Protein AF-A0A1M5QQF9-F1 (afdb_monomer_lite)

Secondary structure (DSSP, 8-state):
---------------HHHHHHHHHHHHHHHHHHHHHHHHHHHHHHHHHHHHHHHHHHHHHHHHHHHHHHHHHHHHHHHHHHHHHHHHHHHH------HHHHH---------HHHHHHHHTT-GGGS-HHHHHHHHHHHHHHHHHHHHHHHHHHHHHHS-TT-HHHHHHHHHHHHHHHHHHHHHHHHHHHHHHHHHHHHHT-

Structure (mmCIF, N/CA/C/O backbone):
data_AF-A0A1M5QQF9-F1
#
_entry.id   AF-A0A1M5QQF9-F1
#
loop_
_atom_site.group_PDB
_atom_site.id
_atom_site.type_symbol
_atom_site.label_atom_id
_atom_site.label_alt_id
_atom_site.label_comp_id
_atom_site.label_asym_id
_atom_site.label_entity_id
_atom_site.label_seq_id
_atom_site.pdbx_PDB_ins_code
_atom_site.Cartn_x
_atom_site.Cartn_y
_atom_site.Cartn_z
_atom_site.occupancy
_atom_site.B_iso_or_equiv
_atom_site.auth_seq_id
_atom_site.auth_comp_id
_atom_site.auth_asym_id
_atom_site.auth_atom_id
_atom_site.pdbx_PDB_model_num
ATOM 1 N N . MET A 1 1 ? -51.373 -45.177 75.605 1.00 48.53 1 MET A N 1
ATOM 2 C CA . MET A 1 1 ? -51.686 -44.841 74.200 1.00 48.53 1 MET A CA 1
ATOM 3 C C . MET A 1 1 ? -51.245 -43.410 73.979 1.00 48.53 1 MET A C 1
ATOM 5 O O . MET A 1 1 ? -51.734 -42.524 74.665 1.00 48.53 1 MET A O 1
ATOM 9 N N . SER A 1 2 ? -50.211 -43.245 73.162 1.00 47.44 2 SER A N 1
ATOM 10 C CA . SER A 1 2 ? -49.400 -42.035 73.034 1.00 47.44 2 SER A CA 1
ATOM 11 C C . SER A 1 2 ? -50.098 -40.972 72.187 1.00 47.44 2 SER A C 1
ATOM 13 O O . SER A 1 2 ? -50.549 -41.266 71.085 1.00 47.44 2 SER A O 1
ATOM 15 N N . SER A 1 3 ? -50.174 -39.742 72.692 1.00 49.62 3 SER A N 1
ATOM 16 C CA . SER A 1 3 ? -50.602 -38.572 71.926 1.00 49.62 3 SER A CA 1
ATOM 17 C C . SER A 1 3 ? -49.402 -37.983 71.177 1.00 49.62 3 SER A C 1
ATOM 19 O O . SER A 1 3 ? -48.576 -37.293 71.777 1.00 49.62 3 SER A O 1
ATOM 21 N N . GLU A 1 4 ? -49.289 -38.259 69.877 1.00 52.41 4 GLU A N 1
ATOM 22 C CA . GLU A 1 4 ? -48.387 -37.531 68.981 1.00 52.41 4 GLU A CA 1
ATOM 23 C C . GLU A 1 4 ? -48.912 -36.103 68.793 1.00 52.41 4 GLU A C 1
ATOM 25 O O . GLU A 1 4 ? -49.965 -35.865 68.202 1.00 52.41 4 GLU A O 1
ATOM 30 N N . GLY A 1 5 ? -48.179 -35.139 69.349 1.00 50.91 5 GLY A N 1
ATOM 31 C CA . GLY A 1 5 ? -48.428 -33.720 69.151 1.00 50.91 5 GLY A CA 1
ATOM 32 C C . GLY A 1 5 ? -47.997 -33.295 67.751 1.00 50.91 5 GLY A C 1
ATOM 33 O O . GLY A 1 5 ? -46.809 -33.130 67.485 1.00 50.91 5 GLY A O 1
ATOM 34 N N . ALA A 1 6 ? -48.968 -33.076 66.867 1.00 56.88 6 ALA A N 1
ATOM 35 C CA . ALA A 1 6 ? -48.759 -32.380 65.607 1.00 56.88 6 ALA A CA 1
ATOM 36 C C . ALA A 1 6 ? -48.443 -30.901 65.894 1.00 56.88 6 ALA A C 1
ATOM 38 O O . ALA A 1 6 ? -49.335 -30.088 66.144 1.00 56.88 6 ALA A O 1
ATOM 39 N N . ALA A 1 7 ? -47.157 -30.550 65.888 1.00 55.19 7 ALA A N 1
ATOM 40 C CA . ALA A 1 7 ? -46.717 -29.164 65.940 1.00 55.19 7 ALA A CA 1
ATOM 41 C C . ALA A 1 7 ? -47.108 -28.465 64.629 1.00 55.19 7 ALA A C 1
ATOM 43 O O . ALA A 1 7 ? -46.473 -28.644 63.590 1.00 55.19 7 ALA A O 1
ATOM 44 N N . ALA A 1 8 ? -48.176 -27.670 64.679 1.00 56.81 8 ALA A N 1
ATOM 45 C CA . ALA A 1 8 ? -48.573 -26.787 63.596 1.00 56.81 8 ALA A CA 1
ATOM 46 C C . ALA A 1 8 ? -47.470 -25.739 63.368 1.00 56.81 8 ALA A C 1
ATOM 48 O O . ALA A 1 8 ? -47.293 -24.808 64.156 1.00 56.81 8 ALA A O 1
ATOM 49 N N . VAL A 1 9 ? -46.708 -25.903 62.288 1.00 59.78 9 VAL A N 1
ATOM 50 C CA . VAL A 1 9 ? -45.725 -24.915 61.837 1.00 59.78 9 VAL A CA 1
ATOM 51 C C . VAL A 1 9 ? -46.495 -23.688 61.348 1.00 59.78 9 VAL A C 1
ATOM 53 O O . VAL A 1 9 ? -47.061 -23.682 60.258 1.00 59.78 9 VAL A O 1
ATOM 56 N N . ALA A 1 10 ? -46.560 -22.652 62.184 1.00 56.66 10 ALA A N 1
ATOM 57 C CA . ALA A 1 10 ? -47.204 -21.393 61.834 1.00 56.66 10 ALA A CA 1
ATOM 58 C C . ALA A 1 10 ? -46.517 -20.757 60.605 1.00 56.66 10 ALA A C 1
ATOM 60 O O . ALA A 1 10 ? -45.282 -20.695 60.559 1.00 56.66 10 ALA A O 1
ATOM 61 N N . PRO A 1 11 ? -47.276 -20.245 59.617 1.00 57.50 11 PRO A N 1
ATOM 62 C CA . PRO A 1 11 ? -46.696 -19.601 58.447 1.00 57.50 11 PRO A CA 1
ATOM 63 C C . PRO A 1 11 ? -45.985 -18.316 58.882 1.00 57.50 11 PRO A C 1
ATOM 65 O O . PRO A 1 11 ? -46.617 -17.345 59.309 1.00 57.50 11 PRO A O 1
ATOM 68 N N . ARG A 1 12 ? -44.64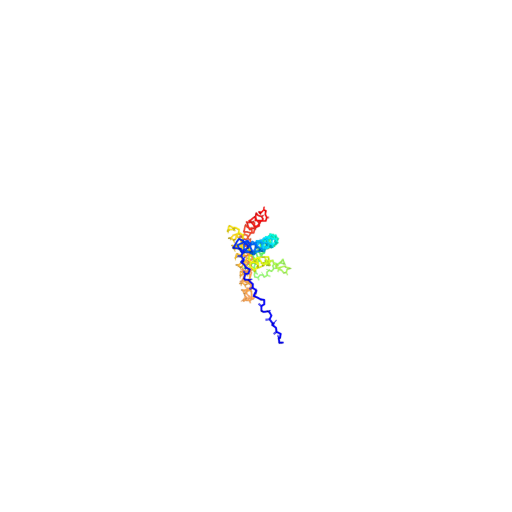8 -18.304 58.791 1.00 62.59 12 ARG A N 1
ATOM 69 C CA . ARG A 1 12 ? -43.846 -17.089 58.983 1.00 62.59 12 ARG A CA 1
ATOM 70 C C . ARG A 1 12 ? -44.312 -16.061 57.957 1.00 62.59 12 ARG A C 1
ATOM 72 O O . ARG A 1 12 ? -44.050 -16.212 56.767 1.00 62.59 12 ARG A O 1
ATOM 79 N N . ARG A 1 13 ? -45.001 -15.015 58.418 1.00 60.00 13 ARG A N 1
ATOM 80 C CA . ARG A 1 13 ? -45.341 -13.847 57.602 1.00 60.00 13 ARG A CA 1
ATOM 81 C C . ARG A 1 13 ? -44.033 -13.182 57.176 1.00 60.00 13 ARG A C 1
ATOM 83 O O . ARG A 1 13 ? -43.434 -12.432 57.940 1.00 60.00 13 ARG A O 1
ATOM 90 N N . LEU A 1 14 ? -43.554 -13.520 55.983 1.00 62.38 14 LEU A N 1
ATOM 91 C CA . LEU A 1 14 ? -42.462 -12.811 55.331 1.00 62.38 14 LEU A CA 1
ATOM 92 C C . LEU A 1 14 ? -42.918 -11.363 55.141 1.00 62.38 14 LEU A C 1
ATOM 94 O O . LEU A 1 14 ? -43.878 -11.095 54.423 1.00 62.38 14 LEU A O 1
ATOM 98 N N . GLY A 1 15 ? -42.276 -10.433 55.848 1.00 79.31 15 GLY A N 1
ATOM 99 C CA . GLY A 1 15 ? -42.561 -9.012 55.691 1.00 79.31 15 GLY A CA 1
ATOM 100 C C . GLY A 1 15 ? -42.243 -8.586 54.261 1.00 79.31 15 GLY A C 1
ATOM 101 O O . GLY A 1 15 ? -41.114 -8.769 53.810 1.00 79.31 15 GLY A O 1
ATOM 102 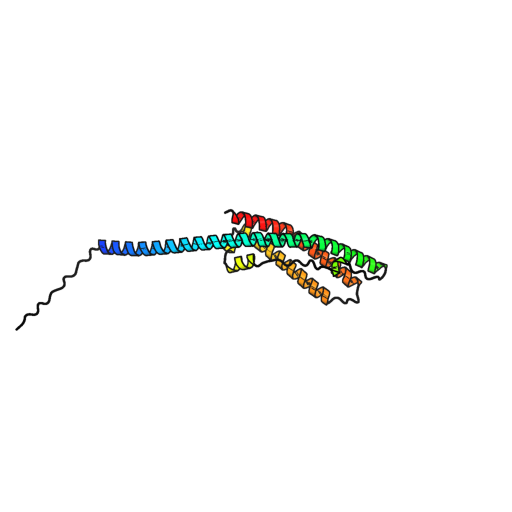N N . LEU A 1 16 ? -43.222 -8.006 53.563 1.00 82.44 16 LEU A N 1
ATOM 103 C CA . LEU A 1 16 ? -43.095 -7.500 52.187 1.00 82.44 16 LEU A CA 1
ATOM 104 C C . LEU A 1 16 ? -41.835 -6.640 51.977 1.00 82.44 16 LEU A C 1
ATOM 106 O O . LEU A 1 16 ? -41.185 -6.750 50.943 1.00 82.44 16 LEU A O 1
ATOM 110 N N . GLY A 1 17 ? -41.441 -5.849 52.982 1.00 87.38 17 GLY A N 1
ATOM 111 C CA . GLY A 1 17 ? -40.226 -5.029 52.929 1.00 87.38 17 GLY A CA 1
ATOM 112 C C . GLY A 1 17 ? -38.925 -5.834 52.822 1.00 87.38 17 GLY A C 1
ATOM 113 O O . GLY A 1 17 ? -38.004 -5.406 52.136 1.00 87.38 17 GLY A O 1
ATOM 114 N N . ARG A 1 18 ? -38.856 -7.024 53.434 1.00 87.69 18 ARG A N 1
ATOM 115 C CA . ARG A 1 18 ? -37.687 -7.908 53.319 1.00 87.69 18 ARG A CA 1
ATOM 116 C C . ARG A 1 18 ? -37.576 -8.488 51.914 1.00 87.69 18 ARG A C 1
ATOM 118 O O . ARG A 1 18 ? -36.503 -8.448 51.336 1.00 87.69 18 ARG A O 1
ATOM 125 N N . VAL A 1 19 ? -38.691 -8.958 51.351 1.00 89.38 19 VAL A N 1
ATOM 126 C CA . VAL A 1 19 ? -38.719 -9.492 49.979 1.00 89.38 19 VAL A CA 1
ATOM 127 C C . VAL A 1 19 ? -38.330 -8.412 48.965 1.00 89.38 19 VAL A C 1
ATOM 129 O O . VAL A 1 19 ? -37.540 -8.678 48.065 1.00 89.38 19 VAL A O 1
ATOM 132 N N . ALA A 1 20 ? -38.825 -7.181 49.136 1.00 90.38 20 ALA A N 1
ATOM 133 C CA . ALA A 1 20 ? -38.455 -6.055 48.280 1.00 90.38 20 ALA A CA 1
ATOM 134 C C . ALA A 1 20 ? -36.956 -5.714 48.371 1.00 90.38 20 ALA A C 1
ATOM 136 O O . ALA A 1 20 ? -36.314 -5.488 47.348 1.00 90.38 20 ALA A O 1
ATOM 137 N N . PHE A 1 21 ? -36.383 -5.716 49.578 1.00 93.81 21 PHE A N 1
ATOM 138 C CA . PHE A 1 21 ? -34.950 -5.496 49.774 1.00 93.81 21 PHE A CA 1
ATOM 139 C C . PHE A 1 21 ? -34.098 -6.619 49.166 1.00 93.81 21 PHE A C 1
ATOM 141 O O . PHE A 1 21 ? -33.130 -6.335 48.463 1.00 93.81 21 PHE A O 1
ATOM 148 N N . ASP A 1 22 ? -34.488 -7.879 49.378 1.00 91.94 22 ASP A N 1
ATOM 149 C CA . ASP A 1 22 ? -33.797 -9.044 48.820 1.00 91.94 22 ASP A CA 1
ATOM 150 C C . ASP A 1 22 ? -33.805 -8.989 47.276 1.00 91.94 22 ASP A C 1
ATOM 152 O O . ASP A 1 22 ? -32.772 -9.202 46.643 1.00 91.94 22 ASP A O 1
ATOM 156 N N . MET A 1 23 ? -34.929 -8.603 46.654 1.00 94.06 23 MET A N 1
ATOM 157 C CA . MET A 1 23 ? -35.005 -8.383 45.200 1.00 94.06 23 MET A CA 1
ATOM 158 C C . MET A 1 23 ? -34.109 -7.233 44.727 1.00 94.06 23 MET A C 1
ATOM 160 O O . MET A 1 23 ? -33.414 -7.381 43.723 1.00 94.06 23 MET A O 1
ATOM 164 N N . LEU A 1 24 ? -34.088 -6.102 45.441 1.00 95.75 24 LEU A N 1
ATOM 165 C CA . LEU A 1 24 ? -33.219 -4.969 45.104 1.00 95.75 24 LEU A CA 1
ATOM 166 C C . LEU A 1 24 ? -31.735 -5.342 45.180 1.00 95.75 24 LEU A C 1
ATOM 168 O O . LEU A 1 24 ? -30.968 -4.940 44.310 1.00 95.75 24 LEU A O 1
ATOM 172 N N . MET A 1 25 ? -31.332 -6.138 46.172 1.00 95.06 25 MET A N 1
ATOM 173 C CA . MET A 1 25 ? -29.957 -6.632 46.301 1.00 95.06 25 MET A CA 1
ATOM 174 C C . MET A 1 25 ? -29.562 -7.560 45.153 1.00 95.06 25 MET A C 1
ATOM 176 O O . MET A 1 25 ? -28.458 -7.442 44.616 1.00 95.06 25 MET A O 1
ATOM 180 N N . VAL A 1 26 ? -30.465 -8.455 44.744 1.00 95.81 26 VAL A N 1
ATOM 181 C CA . VAL A 1 26 ? -30.239 -9.338 43.591 1.00 95.81 26 VAL A CA 1
ATOM 182 C C . VAL A 1 26 ? -30.098 -8.518 42.309 1.00 95.81 26 VAL A C 1
ATOM 184 O O . VAL A 1 26 ? -29.118 -8.689 41.587 1.00 95.81 26 VAL A O 1
ATOM 187 N N . ILE A 1 27 ? -31.014 -7.578 42.054 1.00 96.38 27 ILE A N 1
ATOM 188 C CA . ILE A 1 27 ? -30.948 -6.695 40.879 1.00 96.38 27 ILE A CA 1
ATOM 189 C C . ILE A 1 27 ? -29.661 -5.861 40.906 1.00 96.38 27 ILE A C 1
ATOM 191 O O . ILE A 1 27 ? -28.950 -5.805 39.908 1.00 96.38 27 ILE A O 1
ATOM 195 N N . GLY A 1 28 ? -29.321 -5.263 42.050 1.00 95.94 28 GLY A N 1
ATOM 196 C CA . GLY A 1 28 ? -28.109 -4.461 42.215 1.00 95.94 28 GLY A CA 1
ATOM 197 C C . GLY A 1 28 ? -26.830 -5.255 41.948 1.00 95.94 28 GLY A C 1
ATOM 198 O O . GLY A 1 28 ? -25.929 -4.756 41.281 1.00 95.94 28 GLY A O 1
ATOM 199 N N . SER A 1 29 ? -26.773 -6.508 42.402 1.00 94.88 29 SER A N 1
ATOM 200 C CA . SER A 1 29 ? -25.623 -7.394 42.184 1.00 94.88 29 SER A CA 1
ATOM 201 C C . SER A 1 29 ? -25.467 -7.784 40.711 1.00 94.88 29 SER A C 1
ATOM 203 O O . SER A 1 29 ? -24.353 -7.771 40.192 1.00 94.88 29 SER A O 1
ATOM 205 N N . VAL A 1 30 ? -26.575 -8.074 40.017 1.00 95.25 30 VAL A N 1
ATOM 206 C CA . VAL A 1 30 ? -26.567 -8.361 38.572 1.00 95.25 30 VAL A CA 1
ATOM 207 C C . VAL A 1 30 ? -26.137 -7.130 37.773 1.00 95.25 30 VAL A C 1
ATOM 209 O O . VAL A 1 30 ? -25.277 -7.239 36.905 1.00 95.25 30 VAL A O 1
ATOM 212 N N . LEU A 1 31 ? -26.675 -5.949 38.092 1.00 95.75 31 LEU A N 1
ATOM 213 C CA . LEU A 1 31 ? -26.286 -4.701 37.429 1.00 95.75 31 LEU A CA 1
ATOM 214 C C . LEU A 1 31 ? -24.807 -4.364 37.658 1.00 95.75 31 LEU A C 1
ATOM 216 O O . LEU A 1 31 ? -24.132 -3.932 36.727 1.00 95.75 31 LEU A O 1
ATOM 220 N N . LEU A 1 32 ? -24.293 -4.581 38.872 1.00 95.31 32 LEU A N 1
ATOM 221 C CA . LEU A 1 32 ? -22.885 -4.349 39.190 1.00 95.31 32 LEU A CA 1
ATOM 222 C C . LEU A 1 32 ? -21.961 -5.303 38.421 1.00 95.31 32 LEU A C 1
ATOM 224 O O . LEU A 1 32 ? -20.922 -4.867 37.930 1.00 95.31 32 LEU A O 1
ATOM 228 N N . ALA A 1 33 ? -22.341 -6.578 38.297 1.00 94.69 33 ALA A N 1
ATOM 229 C CA . ALA A 1 33 ? -21.589 -7.555 37.513 1.00 94.69 33 ALA A CA 1
ATOM 230 C C . ALA A 1 33 ? -21.530 -7.158 36.029 1.00 94.69 33 ALA A C 1
ATOM 232 O O . ALA A 1 33 ? -20.441 -7.072 35.471 1.00 94.69 33 ALA A O 1
ATOM 233 N N . LEU A 1 34 ? -22.675 -6.802 35.431 1.00 93.44 34 LEU A N 1
ATOM 234 C CA . LEU A 1 34 ? -22.740 -6.330 34.042 1.00 93.44 34 LEU A CA 1
ATOM 235 C C . LEU A 1 34 ? -21.894 -5.069 33.821 1.00 93.44 34 LEU A C 1
ATOM 237 O O . LEU A 1 34 ? -21.150 -4.984 32.850 1.00 93.44 34 LEU A O 1
ATOM 241 N N . ALA A 1 35 ? -21.949 -4.111 34.750 1.00 93.81 35 ALA A N 1
ATOM 242 C CA . ALA A 1 35 ? -21.148 -2.894 34.663 1.00 93.81 35 ALA A CA 1
ATOM 243 C C . ALA A 1 35 ? -19.635 -3.172 34.738 1.00 93.81 35 ALA A C 1
ATOM 245 O O . ALA A 1 35 ? -18.847 -2.495 34.073 1.00 93.81 35 ALA A O 1
ATOM 246 N N . LEU A 1 36 ? -19.217 -4.152 35.548 1.00 94.94 36 LEU A N 1
ATOM 247 C CA . LEU A 1 36 ? -17.815 -4.555 35.656 1.00 94.94 36 LEU A CA 1
ATOM 248 C C . LEU A 1 36 ? -17.330 -5.257 34.380 1.00 94.94 36 LEU A C 1
ATOM 250 O O . LEU A 1 36 ? -16.226 -4.959 33.914 1.00 94.94 36 LEU A O 1
ATOM 254 N N . ASP A 1 37 ? -18.155 -6.136 33.812 1.00 94.12 37 ASP A N 1
ATOM 255 C CA . ASP A 1 37 ? -17.866 -6.829 32.554 1.00 94.12 37 ASP A CA 1
ATOM 256 C C . ASP A 1 37 ? -17.746 -5.824 31.399 1.00 94.12 37 ASP A C 1
ATOM 258 O O . ASP A 1 37 ? -16.723 -5.798 30.713 1.00 94.12 37 ASP A O 1
ATOM 262 N N . ASP A 1 38 ? -18.698 -4.895 31.268 1.00 93.88 38 ASP A N 1
ATOM 263 C CA . ASP A 1 38 ? -18.651 -3.824 30.266 1.00 93.88 38 ASP A CA 1
ATOM 264 C C . ASP A 1 38 ? -17.407 -2.937 30.420 1.00 93.88 38 ASP A C 1
ATOM 266 O O . ASP A 1 38 ? -16.790 -2.517 29.434 1.00 93.88 38 ASP A O 1
ATOM 270 N N . TRP A 1 39 ? -17.009 -2.624 31.657 1.00 94.94 39 TRP A N 1
ATOM 271 C CA . TRP A 1 39 ? -15.806 -1.834 31.915 1.00 94.94 39 TRP A CA 1
ATOM 272 C C . TRP A 1 39 ? -14.538 -2.560 31.460 1.00 94.94 39 TRP A C 1
ATOM 274 O O . TRP A 1 39 ? -13.681 -1.957 30.800 1.00 94.94 39 TRP A O 1
ATOM 284 N N . ARG A 1 40 ? -14.421 -3.851 31.787 1.00 94.94 40 ARG A N 1
ATOM 285 C CA . ARG A 1 40 ? -13.277 -4.678 31.401 1.00 94.94 40 ARG A CA 1
ATOM 286 C C . ARG A 1 40 ? -13.201 -4.838 29.886 1.00 94.94 40 ARG A C 1
ATOM 288 O O . ARG A 1 40 ? -12.149 -4.569 29.306 1.00 94.94 40 ARG A O 1
ATOM 295 N N . ASP A 1 41 ? -14.318 -5.168 29.252 1.00 94.25 41 ASP A N 1
ATOM 296 C CA . ASP A 1 41 ? -14.436 -5.288 27.802 1.00 94.25 41 ASP A CA 1
ATOM 297 C C . ASP A 1 41 ? -14.013 -4.003 27.094 1.00 94.25 41 ASP A C 1
ATOM 299 O O . ASP A 1 41 ? -13.251 -4.024 26.127 1.00 94.25 41 ASP A O 1
ATOM 303 N N . ASN A 1 42 ? -14.478 -2.853 27.584 1.00 93.38 42 ASN A N 1
ATOM 304 C CA . ASN A 1 42 ? -14.114 -1.561 27.016 1.00 93.38 42 ASN A CA 1
ATOM 305 C C . ASN A 1 42 ? -12.622 -1.260 27.179 1.00 93.38 42 ASN A C 1
ATOM 307 O O . ASN A 1 42 ? -12.010 -0.689 26.275 1.00 93.38 42 ASN A O 1
ATOM 311 N N . ARG A 1 43 ? -12.013 -1.653 28.302 1.00 95.50 43 ARG A N 1
ATOM 312 C CA . ARG A 1 43 ? -10.570 -1.502 28.521 1.00 95.50 43 ARG A CA 1
ATOM 313 C C . ARG A 1 43 ? -9.763 -2.367 27.552 1.00 95.50 43 ARG A C 1
ATOM 315 O O . ARG A 1 43 ? -8.827 -1.860 26.937 1.00 95.50 43 ARG A O 1
ATOM 322 N N . GLU A 1 44 ? -10.131 -3.636 27.396 1.00 95.44 44 GLU A N 1
ATOM 323 C CA . GLU A 1 44 ? -9.465 -4.567 26.476 1.00 95.44 44 GLU A CA 1
ATOM 324 C C . GLU A 1 44 ? -9.615 -4.103 25.017 1.00 95.44 44 GLU A C 1
ATOM 326 O O . GLU A 1 44 ? -8.630 -4.031 24.281 1.00 95.44 44 GLU A O 1
ATOM 331 N N . LYS A 1 45 ? -10.819 -3.663 24.623 1.00 94.56 45 LYS A N 1
ATOM 332 C CA . LYS A 1 45 ? -11.097 -3.100 23.292 1.00 94.56 45 LYS A CA 1
ATOM 333 C C . LYS A 1 45 ? -10.258 -1.855 22.997 1.00 94.56 45 LYS A C 1
ATOM 335 O O . LYS A 1 45 ? -9.735 -1.743 21.891 1.00 94.56 45 LYS A O 1
ATOM 340 N N . ARG A 1 46 ? -10.096 -0.940 23.962 1.00 94.69 46 ARG A N 1
ATOM 341 C CA . ARG A 1 46 ? -9.245 0.257 23.807 1.00 94.69 46 ARG A CA 1
ATOM 342 C C . ARG A 1 46 ? -7.772 -0.105 23.641 1.00 94.69 46 ARG A C 1
ATOM 344 O O . ARG A 1 46 ? -7.128 0.427 22.744 1.00 94.69 46 ARG A O 1
ATOM 351 N N . ALA A 1 47 ? -7.259 -1.022 24.462 1.00 95.88 47 ALA A N 1
ATOM 352 C CA . ALA A 1 47 ? -5.872 -1.472 24.364 1.00 95.88 47 ALA A CA 1
ATOM 353 C C . ALA A 1 47 ? -5.586 -2.137 23.007 1.00 95.88 47 ALA A C 1
ATOM 355 O O . ALA A 1 47 ? -4.579 -1.839 22.367 1.00 95.88 47 ALA A O 1
ATOM 356 N N . LEU A 1 48 ? -6.503 -2.985 22.529 1.00 96.31 48 LEU A N 1
ATOM 357 C CA . LEU A 1 48 ? -6.409 -3.601 21.206 1.00 96.31 48 LEU A CA 1
ATOM 358 C C . LEU A 1 48 ? -6.408 -2.553 20.086 1.00 96.31 48 LEU A C 1
ATOM 360 O O . LEU A 1 48 ? -5.536 -2.596 19.222 1.00 96.31 48 LEU A O 1
ATOM 364 N N . THR A 1 49 ? -7.336 -1.589 20.128 1.00 96.38 49 THR A N 1
ATOM 365 C CA . THR A 1 49 ? -7.388 -0.485 19.158 1.00 96.38 49 THR A CA 1
ATOM 366 C C . THR A 1 49 ? -6.072 0.296 19.131 1.00 96.38 49 THR A C 1
ATOM 368 O O . THR A 1 49 ? -5.531 0.523 18.053 1.00 96.38 49 THR A O 1
ATOM 371 N N . GLN A 1 50 ? -5.518 0.659 20.291 1.00 96.69 50 GLN A N 1
ATOM 372 C CA . GLN A 1 50 ? -4.247 1.388 20.370 1.00 96.69 50 GLN A CA 1
ATOM 373 C C . GLN A 1 50 ? -3.083 0.593 19.767 1.00 96.69 50 GLN A C 1
ATOM 375 O O . GLN A 1 50 ? -2.320 1.131 18.968 1.00 96.69 50 GLN A O 1
ATOM 380 N N . ASN A 1 51 ? -2.973 -0.698 20.090 1.00 97.25 51 ASN A N 1
ATOM 381 C CA . ASN A 1 51 ? -1.919 -1.556 19.546 1.00 97.25 51 ASN A CA 1
ATOM 382 C C . ASN A 1 51 ? -2.013 -1.686 18.020 1.00 97.25 51 ASN A C 1
ATOM 384 O O . ASN A 1 51 ? -0.999 -1.596 17.328 1.00 97.25 51 ASN A O 1
ATOM 388 N N . VAL A 1 52 ? -3.227 -1.859 17.489 1.00 97.38 52 VAL A N 1
ATOM 389 C CA . VAL A 1 52 ? -3.469 -1.939 16.043 1.00 97.38 52 VAL A CA 1
ATOM 390 C C . VAL A 1 52 ? -3.146 -0.615 15.351 1.00 97.38 52 VAL A C 1
ATOM 392 O O . VAL A 1 52 ? -2.505 -0.625 14.304 1.00 97.38 52 VAL A O 1
ATOM 395 N N . LEU A 1 53 ? -3.519 0.525 15.936 1.00 97.25 53 LEU A N 1
ATOM 396 C CA . LEU A 1 53 ? -3.178 1.839 15.386 1.00 97.25 53 LEU A CA 1
ATOM 397 C C . LEU A 1 53 ? -1.660 2.062 15.327 1.00 97.25 53 LEU A C 1
ATOM 399 O O . LEU A 1 53 ? -1.149 2.521 14.309 1.00 97.25 53 LEU A O 1
ATOM 403 N N . ILE A 1 54 ? -0.922 1.685 16.375 1.00 97.69 54 ILE A N 1
ATOM 404 C CA . ILE A 1 54 ? 0.548 1.757 16.382 1.00 97.69 54 ILE A CA 1
ATOM 405 C C . ILE A 1 54 ? 1.138 0.875 15.273 1.00 97.69 54 ILE A C 1
ATOM 407 O O . ILE A 1 54 ? 2.027 1.322 14.543 1.00 97.69 54 ILE A O 1
ATOM 411 N N . ALA A 1 55 ? 0.630 -0.351 15.116 1.00 98.19 55 ALA A N 1
ATOM 412 C CA . ALA A 1 55 ? 1.066 -1.262 14.061 1.00 98.19 55 ALA A CA 1
ATOM 413 C C . ALA A 1 55 ? 0.768 -0.707 12.657 1.00 98.19 55 ALA A C 1
ATOM 415 O O . ALA A 1 55 ? 1.631 -0.773 11.785 1.00 98.19 55 ALA A O 1
ATOM 416 N N . LEU A 1 56 ? -0.402 -0.092 12.450 1.00 98.44 56 LEU A N 1
ATOM 417 C CA . LEU A 1 56 ? -0.760 0.577 11.195 1.00 98.44 56 LEU A CA 1
ATOM 418 C C . LEU A 1 56 ? 0.198 1.728 10.871 1.00 98.44 56 LEU A C 1
ATOM 420 O O . LEU A 1 56 ? 0.665 1.828 9.741 1.00 98.44 56 LEU A O 1
ATOM 424 N N . VAL A 1 57 ? 0.555 2.569 11.850 1.00 98.25 57 VAL A N 1
ATOM 425 C CA . VAL A 1 57 ? 1.546 3.641 11.636 1.00 98.25 57 VAL A CA 1
ATOM 426 C C . VAL A 1 57 ? 2.892 3.066 11.193 1.00 98.25 57 VAL A C 1
ATOM 428 O O . VAL A 1 57 ? 3.523 3.606 10.284 1.00 98.25 57 VAL A O 1
ATOM 431 N N . GLN A 1 58 ? 3.353 1.988 11.830 1.00 98.12 58 GLN A N 1
ATOM 432 C CA . GLN A 1 58 ? 4.617 1.340 11.471 1.00 98.12 58 GLN A CA 1
ATOM 433 C C . GLN A 1 58 ? 4.566 0.732 10.065 1.00 98.12 58 GLN A C 1
ATOM 435 O O . GLN A 1 58 ? 5.496 0.930 9.286 1.00 98.12 58 GLN A O 1
ATOM 440 N N . GLU A 1 59 ? 3.471 0.054 9.725 1.00 98.50 59 GLU A N 1
ATOM 441 C CA . GLU A 1 59 ? 3.239 -0.521 8.400 1.00 98.50 59 GLU A CA 1
ATOM 442 C C . GLU A 1 59 ? 3.229 0.551 7.304 1.00 98.50 59 GLU A C 1
ATOM 444 O O . GLU A 1 59 ? 3.951 0.429 6.315 1.00 98.50 59 GLU A O 1
ATOM 449 N N . ILE A 1 60 ? 2.478 1.639 7.495 1.00 98.62 60 ILE A N 1
ATOM 450 C CA . ILE A 1 60 ? 2.399 2.742 6.529 1.00 98.62 60 ILE A CA 1
ATOM 451 C C . ILE A 1 60 ? 3.776 3.388 6.329 1.00 98.62 60 ILE A C 1
ATOM 453 O O . ILE A 1 60 ? 4.164 3.665 5.195 1.00 98.62 60 ILE A O 1
ATOM 457 N N . LYS A 1 61 ? 4.548 3.584 7.405 1.00 98.19 61 LYS A N 1
ATOM 458 C CA . LYS A 1 61 ? 5.916 4.120 7.315 1.00 98.19 61 LYS A CA 1
ATOM 459 C C . LYS A 1 61 ? 6.853 3.190 6.551 1.00 98.19 61 LYS A C 1
ATOM 461 O O . LYS A 1 61 ? 7.583 3.661 5.686 1.00 98.19 61 LYS A O 1
ATOM 466 N N . ALA A 1 62 ? 6.815 1.889 6.838 1.00 97.94 62 ALA A N 1
ATOM 467 C CA . ALA A 1 62 ? 7.624 0.904 6.122 1.00 97.94 62 ALA A CA 1
ATOM 468 C C . ALA A 1 62 ? 7.280 0.881 4.623 1.00 97.94 62 ALA A C 1
ATOM 470 O O . ALA A 1 62 ? 8.174 0.886 3.778 1.00 97.94 62 ALA A O 1
ATOM 471 N N . ASN A 1 63 ? 5.987 0.942 4.297 1.00 98.19 63 ASN A N 1
ATOM 472 C CA . ASN A 1 63 ? 5.506 1.027 2.921 1.00 98.19 63 ASN A CA 1
ATOM 473 C C . ASN A 1 63 ? 5.964 2.324 2.228 1.00 98.19 63 ASN A C 1
ATOM 475 O O . ASN A 1 63 ? 6.358 2.280 1.066 1.00 98.19 63 ASN A O 1
ATOM 479 N N . ALA A 1 64 ? 5.973 3.462 2.930 1.00 97.94 64 ALA A N 1
ATOM 480 C CA . ALA A 1 64 ? 6.488 4.726 2.400 1.00 97.94 64 ALA A CA 1
ATOM 481 C C . ALA A 1 64 ? 7.985 4.669 2.086 1.00 97.94 64 ALA A C 1
ATOM 483 O O . ALA A 1 64 ? 8.386 5.037 0.987 1.00 97.94 64 ALA A O 1
ATOM 484 N N . THR A 1 65 ? 8.797 4.122 2.992 1.00 96.44 65 THR A N 1
ATOM 485 C CA . THR A 1 65 ? 10.228 3.920 2.730 1.00 96.44 65 THR A CA 1
ATOM 486 C C . THR A 1 65 ? 10.460 3.007 1.524 1.00 96.44 65 THR A C 1
ATOM 488 O O . THR A 1 65 ? 11.298 3.312 0.680 1.00 96.44 65 THR A O 1
ATOM 491 N N . ALA A 1 66 ? 9.683 1.927 1.390 1.00 95.88 66 ALA A N 1
ATOM 492 C CA . ALA A 1 66 ? 9.792 1.029 0.243 1.00 95.88 66 ALA A CA 1
ATOM 493 C C . ALA A 1 66 ? 9.467 1.729 -1.091 1.00 95.88 66 ALA A C 1
ATOM 495 O O . ALA A 1 66 ?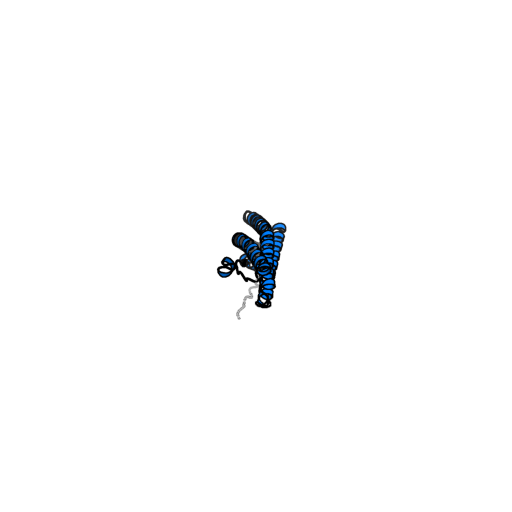 10.117 1.453 -2.099 1.00 95.88 66 ALA A O 1
ATOM 496 N N . ILE A 1 67 ? 8.496 2.649 -1.093 1.00 96.19 67 ILE A N 1
ATOM 497 C CA . ILE A 1 67 ? 8.149 3.461 -2.265 1.00 96.19 67 ILE A CA 1
ATOM 498 C C . ILE A 1 67 ? 9.254 4.449 -2.612 1.00 96.19 67 ILE A C 1
ATOM 500 O O . ILE A 1 67 ? 9.632 4.541 -3.777 1.00 96.19 67 ILE A O 1
ATOM 504 N N . ASP A 1 68 ? 9.800 5.155 -1.624 1.00 94.38 68 ASP A N 1
ATOM 505 C CA . ASP A 1 68 ? 10.856 6.141 -1.860 1.00 94.38 68 ASP A CA 1
ATOM 506 C C . ASP A 1 68 ? 12.108 5.495 -2.476 1.00 94.38 68 ASP A C 1
ATOM 508 O O . ASP A 1 68 ? 12.717 6.048 -3.394 1.00 94.38 68 ASP A O 1
ATOM 512 N N . GLU A 1 69 ? 12.465 4.290 -2.022 1.00 91.81 69 GLU A N 1
ATOM 513 C CA . GLU A 1 69 ? 13.568 3.520 -2.599 1.00 91.81 69 GLU A CA 1
ATOM 514 C C . GLU A 1 69 ? 13.270 2.998 -4.010 1.00 91.81 69 GLU A C 1
ATOM 516 O O . GLU A 1 69 ? 14.171 2.949 -4.854 1.00 91.81 69 GLU A O 1
ATOM 521 N N . ALA A 1 70 ? 12.032 2.568 -4.265 1.00 94.62 70 ALA A N 1
ATOM 522 C CA . ALA A 1 70 ? 11.640 2.024 -5.557 1.00 94.62 70 ALA A CA 1
ATOM 523 C C . ALA A 1 70 ? 11.524 3.109 -6.626 1.00 94.62 70 ALA A C 1
ATOM 525 O O . ALA A 1 70 ? 12.072 2.927 -7.711 1.00 94.62 70 ALA A O 1
ATOM 526 N N . LEU A 1 71 ? 10.925 4.256 -6.302 1.00 95.25 71 LEU A N 1
ATOM 527 C CA . LEU A 1 71 ? 10.630 5.324 -7.256 1.00 95.25 71 LEU A CA 1
ATOM 528 C C . LEU A 1 71 ? 11.878 5.821 -7.982 1.00 95.25 71 LEU A C 1
ATOM 530 O O . LEU A 1 71 ? 11.896 5.905 -9.211 1.00 95.25 71 LEU A O 1
ATOM 534 N N . ALA A 1 72 ? 12.955 6.074 -7.236 1.00 92.88 72 ALA A N 1
ATOM 535 C CA . ALA A 1 72 ? 14.224 6.494 -7.822 1.00 92.88 72 ALA A CA 1
ATOM 536 C C . ALA A 1 72 ? 14.780 5.448 -8.806 1.00 92.88 72 ALA A C 1
ATOM 538 O O . ALA A 1 72 ? 15.336 5.793 -9.851 1.00 92.88 72 ALA A O 1
ATOM 539 N N . TYR A 1 73 ? 14.613 4.163 -8.487 1.00 94.38 73 TYR A N 1
ATOM 540 C CA . TYR A 1 73 ? 15.028 3.076 -9.363 1.00 94.38 73 TYR A CA 1
ATOM 541 C C . TYR A 1 73 ? 14.127 2.959 -10.599 1.00 94.38 73 TYR A C 1
ATOM 543 O O . TYR A 1 73 ? 14.653 2.821 -11.706 1.00 94.38 73 TYR A O 1
ATOM 551 N N . GLN A 1 74 ? 12.799 3.037 -10.443 1.00 95.56 74 GLN A N 1
ATOM 552 C CA . GLN A 1 74 ? 11.876 2.949 -11.577 1.00 95.56 74 GLN A CA 1
ATOM 553 C C . GLN A 1 74 ? 12.115 4.089 -12.571 1.00 95.56 74 GLN A C 1
ATOM 555 O O . GLN A 1 74 ? 12.201 3.838 -13.770 1.00 95.56 74 GLN A O 1
ATOM 560 N N . ASP A 1 75 ? 12.313 5.319 -12.089 1.00 95.38 75 ASP A N 1
ATOM 561 C CA . ASP A 1 75 ? 12.609 6.477 -12.939 1.00 95.38 75 ASP A CA 1
ATOM 562 C C . ASP A 1 75 ? 13.893 6.286 -13.750 1.00 95.38 75 ASP A C 1
ATOM 564 O O . ASP A 1 75 ? 13.914 6.491 -14.970 1.00 95.38 75 ASP A O 1
ATOM 568 N N . ALA A 1 76 ? 14.963 5.836 -13.089 1.00 95.38 76 ALA A N 1
ATOM 569 C CA . ALA A 1 76 ? 16.227 5.557 -13.756 1.00 95.38 76 ALA A CA 1
ATOM 570 C C . ALA A 1 76 ? 16.073 4.461 -14.823 1.00 95.38 76 ALA A C 1
ATOM 572 O O . ALA A 1 76 ? 16.631 4.572 -15.918 1.00 95.38 76 ALA A O 1
ATOM 573 N N . MET A 1 77 ? 15.301 3.409 -14.537 1.00 95.94 77 MET A N 1
ATOM 574 C CA . MET A 1 77 ? 15.090 2.304 -15.473 1.00 95.94 77 MET A CA 1
ATOM 575 C C . MET A 1 77 ? 14.170 2.675 -16.634 1.00 95.94 77 MET A C 1
ATOM 577 O O . MET A 1 77 ? 14.449 2.273 -17.764 1.00 95.94 77 MET A O 1
ATOM 581 N N . ALA A 1 78 ? 13.139 3.489 -16.411 1.00 96.06 78 ALA A N 1
ATOM 582 C CA . ALA A 1 78 ? 12.275 3.987 -17.478 1.00 96.06 78 ALA A CA 1
ATOM 583 C C . ALA A 1 78 ? 13.094 4.719 -18.553 1.00 96.06 78 ALA A C 1
ATOM 585 O O . ALA A 1 78 ? 12.928 4.456 -19.749 1.00 96.06 78 ALA A O 1
ATOM 586 N N . ILE A 1 79 ? 14.028 5.573 -18.115 1.00 97.25 79 ILE A N 1
ATOM 587 C CA . ILE A 1 79 ? 14.967 6.295 -18.981 1.00 97.25 79 ILE A CA 1
ATOM 588 C C . ILE A 1 79 ? 15.941 5.322 -19.654 1.00 97.25 79 ILE A C 1
ATOM 590 O O . ILE A 1 79 ? 16.043 5.320 -20.877 1.00 97.25 79 ILE A O 1
ATOM 594 N N . ALA A 1 80 ? 16.602 4.447 -18.891 1.00 96.69 80 ALA A N 1
ATOM 595 C CA . ALA A 1 80 ? 17.610 3.538 -19.437 1.00 96.69 80 ALA A CA 1
ATOM 596 C C . ALA A 1 80 ? 17.044 2.586 -20.511 1.00 96.69 80 ALA A C 1
ATOM 598 O O . ALA A 1 80 ? 17.680 2.363 -21.544 1.00 96.69 80 ALA A O 1
ATOM 599 N N . PHE A 1 81 ? 15.835 2.050 -20.310 1.00 96.56 81 PHE A N 1
ATOM 600 C CA . PHE A 1 81 ? 15.169 1.211 -21.312 1.00 96.56 81 PHE A CA 1
ATOM 601 C C . PHE A 1 81 ? 14.684 2.011 -22.524 1.00 96.56 81 PHE A C 1
ATOM 603 O O . PHE A 1 81 ? 14.756 1.506 -23.645 1.00 96.56 81 PHE A O 1
ATOM 610 N N . ARG A 1 82 ? 14.250 3.264 -22.337 1.00 96.94 82 ARG A N 1
ATOM 611 C CA . ARG A 1 82 ? 13.911 4.159 -23.453 1.00 96.94 82 ARG A CA 1
ATOM 612 C C . ARG A 1 82 ? 15.133 4.435 -24.325 1.00 96.94 82 ARG A C 1
ATOM 614 O O . ARG A 1 82 ? 15.051 4.310 -25.544 1.00 96.94 82 ARG A O 1
ATOM 621 N N . ASP A 1 83 ? 16.261 4.765 -23.711 1.00 96.94 83 ASP A N 1
ATOM 622 C CA . ASP A 1 83 ? 17.505 5.083 -24.415 1.00 96.94 83 ASP A CA 1
ATOM 623 C C . ASP A 1 83 ? 18.068 3.838 -25.125 1.00 96.94 83 ASP A C 1
ATOM 625 O O . ASP A 1 83 ? 18.525 3.908 -26.270 1.00 96.94 83 ASP A O 1
ATOM 629 N N . SER A 1 84 ? 17.932 2.665 -24.496 1.00 96.38 84 SER A N 1
ATOM 630 C CA . SER A 1 84 ? 18.246 1.372 -25.116 1.00 96.38 84 SER A CA 1
ATOM 631 C C . SER A 1 84 ? 17.352 1.094 -26.328 1.00 96.38 84 SER A C 1
ATOM 633 O O . SER A 1 84 ? 17.850 0.704 -27.381 1.00 96.38 84 SER A O 1
ATOM 635 N N . SER A 1 85 ? 16.043 1.358 -26.226 1.00 96.12 85 SER A N 1
ATOM 636 C CA . SER A 1 85 ? 15.101 1.218 -27.347 1.00 96.12 85 SER A CA 1
ATOM 637 C C . SER A 1 85 ? 15.462 2.144 -28.511 1.00 96.12 85 SER A C 1
ATOM 639 O O . SER A 1 85 ? 15.418 1.723 -29.664 1.00 96.12 85 SER A O 1
ATOM 641 N N . GLN A 1 86 ? 15.838 3.394 -28.228 1.00 95.81 86 GLN A N 1
ATOM 642 C CA . GLN A 1 86 ? 16.268 4.348 -29.255 1.00 95.81 86 GLN A CA 1
ATOM 643 C C . GLN A 1 86 ? 17.581 3.931 -29.920 1.00 95.81 86 GLN A C 1
ATOM 645 O O . GLN A 1 86 ? 17.770 4.167 -31.113 1.00 95.81 86 GLN A O 1
ATOM 650 N N . THR A 1 87 ? 18.493 3.326 -29.160 1.00 96.12 87 THR A N 1
ATOM 651 C CA . THR A 1 87 ? 19.753 2.801 -29.698 1.00 96.12 87 THR A CA 1
ATOM 652 C C . THR A 1 87 ? 19.485 1.607 -30.605 1.00 96.12 87 THR A C 1
ATOM 654 O O . THR A 1 87 ? 19.913 1.626 -31.756 1.00 96.12 87 THR A O 1
ATOM 657 N N . PHE A 1 88 ? 18.670 0.649 -30.152 1.00 95.62 88 PHE A N 1
ATOM 658 C CA . PHE A 1 88 ? 18.258 -0.509 -30.946 1.00 95.62 88 PHE A CA 1
ATOM 659 C C . PHE A 1 88 ? 17.625 -0.100 -32.283 1.00 95.62 88 PHE A C 1
ATOM 661 O O . PHE A 1 88 ? 17.996 -0.627 -33.325 1.00 95.62 88 PHE A O 1
ATOM 668 N N . GLN A 1 89 ? 16.738 0.900 -32.289 1.00 94.19 89 GLN A N 1
ATOM 669 C CA . GLN A 1 89 ? 16.132 1.415 -33.526 1.00 94.19 89 GLN A CA 1
ATOM 670 C C . GLN A 1 89 ? 17.154 2.012 -34.510 1.00 94.19 89 GLN A C 1
ATOM 672 O O . GLN A 1 89 ? 16.933 1.980 -35.718 1.00 94.19 89 GLN A O 1
ATOM 677 N N . LYS A 1 90 ? 18.259 2.580 -34.012 1.00 95.94 90 LYS A N 1
ATOM 678 C CA . LYS A 1 90 ? 19.293 3.219 -34.842 1.00 95.94 90 LYS A CA 1
ATOM 679 C C . LYS A 1 90 ? 20.354 2.239 -35.333 1.00 95.94 90 LYS A C 1
ATOM 681 O O . LYS A 1 90 ? 20.840 2.397 -36.448 1.00 95.94 90 LYS A O 1
ATOM 686 N N . THR A 1 91 ? 20.754 1.285 -34.494 1.00 96.19 91 THR A N 1
ATOM 687 C CA . THR A 1 91 ? 21.938 0.440 -34.729 1.00 96.19 91 THR A CA 1
ATOM 688 C C . THR A 1 91 ? 21.617 -1.048 -34.852 1.00 96.19 91 THR A C 1
ATOM 690 O O . THR A 1 91 ? 22.468 -1.808 -35.304 1.00 96.19 91 THR A O 1
ATOM 693 N N . GLY A 1 92 ? 20.420 -1.482 -34.450 1.00 93.94 92 GLY A N 1
ATOM 694 C CA . GLY A 1 92 ? 20.063 -2.895 -34.291 1.00 93.94 92 GLY A CA 1
ATOM 695 C C . GLY A 1 92 ? 20.704 -3.566 -33.070 1.00 93.94 92 GLY A C 1
ATOM 696 O O . GLY A 1 92 ? 20.507 -4.759 -32.853 1.00 93.94 92 GLY A O 1
ATOM 697 N N . GLU A 1 93 ? 21.475 -2.829 -32.266 1.00 93.81 93 GLU A N 1
ATOM 698 C CA . GLU A 1 93 ? 22.171 -3.371 -31.102 1.00 93.81 93 GLU A CA 1
ATOM 699 C C . GLU A 1 93 ? 21.245 -3.430 -29.884 1.00 93.81 93 GLU A C 1
ATOM 701 O O . GLU A 1 93 ? 20.691 -2.419 -29.445 1.00 93.81 93 GLU A O 1
ATOM 706 N N . PHE A 1 94 ? 21.084 -4.627 -29.317 1.00 92.44 94 PHE A N 1
ATOM 707 C CA . PHE A 1 94 ? 20.300 -4.824 -28.103 1.00 92.44 94 PHE A CA 1
ATOM 708 C C . PHE A 1 94 ? 21.150 -4.539 -26.864 1.00 92.44 94 PHE A C 1
ATOM 710 O O . PHE A 1 94 ? 21.998 -5.343 -26.474 1.00 92.44 94 PHE A O 1
ATOM 717 N N . ILE A 1 95 ? 20.881 -3.408 -26.216 1.00 93.19 95 ILE A N 1
ATOM 718 C CA . ILE A 1 95 ? 21.533 -3.017 -24.966 1.00 93.19 95 ILE A CA 1
ATOM 719 C C . ILE A 1 95 ? 20.550 -3.233 -23.822 1.00 93.19 95 ILE A C 1
ATOM 721 O O . ILE A 1 95 ? 19.463 -2.663 -23.796 1.00 93.19 95 ILE A O 1
ATOM 725 N N . PHE A 1 96 ? 20.933 -4.067 -22.860 1.00 92.62 96 PHE A N 1
ATOM 726 C CA . PHE A 1 96 ? 20.152 -4.271 -21.646 1.00 92.62 96 PHE A CA 1
ATOM 727 C C . PHE A 1 96 ? 20.804 -3.512 -20.484 1.00 92.62 96 PHE A C 1
ATOM 729 O O . PHE A 1 96 ? 21.964 -3.806 -20.187 1.00 92.62 96 PHE A O 1
ATOM 736 N N . PRO A 1 97 ? 20.096 -2.590 -19.803 1.00 93.19 97 PRO A N 1
ATOM 737 C CA . PRO A 1 97 ? 20.661 -1.824 -18.694 1.00 93.19 97 PRO A CA 1
ATOM 738 C C . PRO A 1 97 ? 21.225 -2.718 -17.578 1.00 93.19 97 PRO A C 1
ATOM 740 O O . PRO A 1 97 ? 20.516 -3.564 -17.031 1.00 93.19 97 PRO A O 1
ATOM 743 N N . ASP A 1 98 ? 22.485 -2.513 -17.185 1.00 90.94 98 ASP A N 1
ATOM 744 C CA . ASP A 1 98 ? 23.151 -3.365 -16.184 1.00 90.94 98 ASP A CA 1
ATOM 745 C C . ASP A 1 98 ? 22.449 -3.342 -14.818 1.00 90.94 98 ASP A C 1
ATOM 747 O O . ASP A 1 98 ? 22.298 -4.380 -14.170 1.00 90.94 98 ASP A O 1
ATOM 751 N N . ALA A 1 99 ? 21.936 -2.181 -14.403 1.00 88.75 99 ALA A N 1
ATOM 752 C CA . ALA A 1 99 ? 21.187 -2.032 -13.154 1.00 88.75 99 ALA A CA 1
ATOM 753 C C . ALA A 1 99 ? 19.876 -2.847 -13.132 1.00 88.75 99 ALA A C 1
ATOM 755 O O . ALA A 1 99 ? 19.413 -3.237 -12.057 1.00 88.75 99 ALA A O 1
ATOM 756 N N . ALA A 1 100 ? 19.303 -3.164 -14.299 1.00 88.25 100 ALA A N 1
ATOM 757 C CA . ALA A 1 100 ? 18.135 -4.037 -14.417 1.00 88.25 100 ALA A CA 1
ATOM 758 C C . ALA A 1 100 ? 18.474 -5.524 -14.226 1.00 88.25 100 ALA A C 1
ATOM 760 O O . ALA A 1 100 ? 17.582 -6.322 -13.952 1.00 88.25 100 ALA A O 1
ATOM 761 N N . ARG A 1 101 ? 19.753 -5.917 -14.341 1.00 83.00 101 ARG A N 1
ATOM 762 C CA . ARG A 1 101 ? 20.196 -7.301 -14.087 1.00 83.00 101 ARG A CA 1
ATOM 763 C C . ARG A 1 101 ? 20.392 -7.592 -12.603 1.00 83.00 101 ARG A C 1
ATOM 765 O O . ARG A 1 101 ? 20.297 -8.739 -12.185 1.00 83.00 101 ARG A O 1
ATOM 772 N N . GLN A 1 102 ? 20.709 -6.564 -11.822 1.00 78.00 102 GLN A N 1
ATOM 773 C CA . GLN A 1 102 ? 21.151 -6.716 -10.434 1.00 78.00 102 GLN A CA 1
ATOM 774 C C . GLN A 1 102 ? 20.008 -6.611 -9.421 1.00 78.00 102 GLN A C 1
ATOM 776 O O . GLN A 1 102 ? 20.129 -7.115 -8.306 1.00 78.00 102 GLN A O 1
ATOM 781 N N . ARG A 1 103 ? 18.905 -5.948 -9.783 1.00 79.94 103 ARG A N 1
ATOM 782 C CA . ARG A 1 103 ? 17.804 -5.655 -8.862 1.00 79.94 103 ARG A CA 1
ATOM 783 C C . ARG A 1 103 ? 16.463 -5.679 -9.591 1.00 79.94 103 ARG A C 1
ATOM 785 O O . ARG A 1 103 ? 16.369 -5.303 -10.750 1.00 79.94 103 ARG A O 1
ATOM 792 N N . SER A 1 104 ? 15.416 -6.076 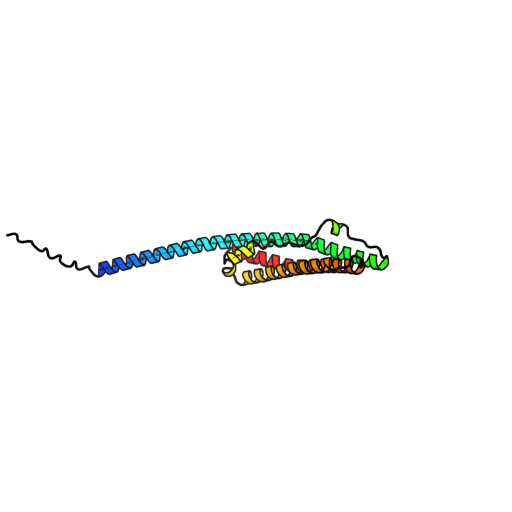-8.873 1.00 75.44 104 SER A N 1
ATOM 793 C CA . SER A 1 104 ? 14.035 -5.701 -9.181 1.00 75.44 104 SER A CA 1
ATOM 794 C C . SER A 1 104 ? 13.549 -4.792 -8.058 1.00 75.44 104 SER A C 1
ATOM 796 O O . SER A 1 104 ? 13.757 -5.115 -6.888 1.00 75.44 104 SER A O 1
ATOM 798 N N . ALA A 1 105 ? 12.948 -3.653 -8.394 1.00 78.00 105 ALA A N 1
ATOM 799 C CA . ALA A 1 105 ? 12.389 -2.722 -7.413 1.00 78.00 105 ALA A CA 1
ATOM 800 C C . ALA A 1 105 ? 10.864 -2.841 -7.299 1.00 78.00 105 ALA A C 1
ATOM 802 O O . ALA A 1 105 ? 10.198 -1.884 -6.933 1.00 78.00 105 ALA A O 1
ATOM 803 N N . ALA A 1 106 ? 10.293 -4.004 -7.629 1.00 87.12 106 ALA A N 1
ATOM 804 C CA . ALA A 1 106 ? 8.878 -4.244 -7.378 1.00 87.12 106 ALA A CA 1
ATOM 805 C C . ALA A 1 106 ? 8.591 -4.107 -5.875 1.00 87.12 106 ALA A C 1
ATOM 807 O O . ALA A 1 106 ? 9.115 -4.883 -5.068 1.00 87.12 106 ALA A O 1
ATOM 808 N N . VAL A 1 107 ? 7.764 -3.129 -5.506 1.00 92.94 107 VAL A N 1
ATOM 809 C CA . VAL A 1 107 ? 7.398 -2.897 -4.108 1.00 92.94 107 VAL A CA 1
ATOM 810 C C . VAL A 1 107 ? 6.450 -3.996 -3.644 1.00 92.94 107 VAL A C 1
ATOM 812 O O . VAL A 1 107 ? 5.489 -4.350 -4.325 1.00 92.94 107 VAL A O 1
ATOM 815 N N . ARG A 1 108 ? 6.726 -4.551 -2.461 1.00 92.62 108 ARG A N 1
ATOM 816 C CA . ARG A 1 108 ? 5.817 -5.459 -1.758 1.00 92.62 108 ARG A CA 1
ATOM 817 C C . ARG A 1 108 ? 5.313 -4.752 -0.513 1.00 92.62 108 ARG A C 1
ATOM 819 O O . ARG A 1 108 ? 6.067 -4.601 0.444 1.00 92.62 108 ARG A O 1
ATOM 826 N N . PHE A 1 109 ? 4.058 -4.323 -0.539 1.00 96.62 109 PHE A N 1
ATOM 827 C CA . PHE A 1 109 ? 3.445 -3.680 0.617 1.00 96.62 109 PHE A CA 1
ATOM 828 C C . PHE A 1 109 ? 3.186 -4.687 1.734 1.00 96.62 109 PHE A C 1
ATOM 830 O O . PHE A 1 109 ? 2.700 -5.794 1.489 1.00 96.62 109 PHE A O 1
ATOM 837 N N . SER A 1 110 ? 3.474 -4.282 2.968 1.00 96.56 110 SER A N 1
ATOM 838 C CA . SER A 1 110 ? 2.914 -4.945 4.141 1.00 96.56 110 SER A CA 1
ATOM 839 C C . SER A 1 110 ? 1.451 -4.542 4.295 1.00 96.56 110 SER A C 1
ATOM 841 O O . SER A 1 110 ? 1.119 -3.363 4.155 1.00 96.56 110 SER A O 1
ATOM 843 N N . ARG A 1 111 ? 0.602 -5.530 4.600 1.00 97.50 111 ARG A N 1
ATOM 844 C CA . ARG A 1 111 ? -0.828 -5.366 4.923 1.00 97.50 111 ARG A CA 1
ATOM 845 C C . ARG A 1 111 ? -1.234 -6.066 6.221 1.00 97.50 111 ARG A C 1
ATOM 847 O O . ARG A 1 111 ? -2.406 -6.087 6.578 1.00 97.50 111 ARG A O 1
ATOM 854 N N . ALA A 1 112 ? -0.277 -6.660 6.932 1.00 97.88 112 ALA A N 1
ATOM 855 C CA . ALA A 1 112 ? -0.548 -7.473 8.110 1.00 97.88 112 ALA A CA 1
ATOM 856 C C . ALA A 1 112 ? -1.249 -6.676 9.223 1.00 97.88 112 ALA A C 1
ATOM 858 O O . ALA A 1 112 ? -2.124 -7.214 9.904 1.00 97.88 112 ALA A O 1
ATOM 859 N N . ALA A 1 113 ? -0.891 -5.402 9.411 1.00 97.94 113 ALA A N 1
ATOM 860 C CA . ALA A 1 113 ? -1.535 -4.554 10.408 1.00 97.94 113 ALA A CA 1
ATOM 861 C C . ALA A 1 113 ? -2.977 -4.213 10.008 1.00 97.94 113 ALA A C 1
ATOM 863 O O . ALA A 1 113 ? -3.876 -4.279 10.849 1.00 97.94 113 ALA A O 1
ATOM 864 N N . TYR A 1 114 ? -3.212 -3.903 8.732 1.00 98.25 114 TYR A N 1
ATOM 865 C CA . TYR A 1 114 ? -4.551 -3.642 8.203 1.00 98.25 114 TYR A CA 1
ATOM 866 C C . TYR A 1 114 ? -5.465 -4.865 8.245 1.00 98.25 114 TYR A C 1
ATOM 868 O O . TYR A 1 114 ? -6.582 -4.778 8.756 1.00 98.25 114 TYR A O 1
ATOM 876 N N . ASP A 1 115 ? -4.972 -6.023 7.813 1.00 97.94 115 ASP A N 1
ATOM 877 C CA . ASP A 1 115 ? -5.724 -7.277 7.856 1.00 97.94 115 ASP A CA 1
ATOM 878 C C . ASP A 1 115 ? -6.071 -7.651 9.304 1.00 97.94 115 ASP A C 1
ATOM 880 O O . ASP A 1 115 ? -7.204 -8.027 9.615 1.00 97.94 115 ASP A O 1
ATOM 884 N N . SER A 1 116 ? -5.121 -7.462 10.228 1.00 97.44 116 SER A N 1
ATOM 885 C CA . SER A 1 116 ? -5.362 -7.628 11.663 1.00 97.44 116 SER A CA 1
ATOM 886 C C . SER A 1 116 ? -6.435 -6.661 12.175 1.00 97.44 116 SER A C 1
ATOM 888 O O . SER A 1 116 ? -7.330 -7.074 12.916 1.00 97.44 116 SER A O 1
ATOM 890 N N . ALA A 1 117 ? -6.417 -5.393 11.750 1.00 97.56 117 ALA A N 1
ATOM 891 C CA . ALA A 1 117 ? -7.427 -4.396 12.113 1.00 97.56 117 ALA A CA 1
ATOM 892 C C . ALA A 1 117 ? -8.836 -4.772 11.629 1.00 97.56 117 ALA A C 1
ATOM 894 O O . ALA A 1 117 ? -9.819 -4.548 12.346 1.00 97.56 117 ALA A O 1
ATOM 895 N N . LEU A 1 118 ? -8.932 -5.353 10.430 1.00 97.00 118 LEU A N 1
ATOM 896 C CA . LEU A 1 118 ? -10.180 -5.832 9.843 1.00 97.00 118 LEU A CA 1
ATOM 897 C C . LEU A 1 118 ? -10.734 -7.028 10.629 1.00 97.00 118 LEU A C 1
ATOM 899 O O . LEU A 1 118 ? -11.882 -7.002 11.076 1.00 97.00 118 LEU A O 1
ATOM 903 N N . VAL A 1 119 ? -9.904 -8.050 10.862 1.00 97.56 119 VAL A N 1
ATOM 904 C CA . VAL A 1 119 ? -10.297 -9.268 11.594 1.00 97.56 119 VAL A CA 1
ATOM 905 C C . VAL A 1 119 ? -10.680 -8.949 13.041 1.00 97.56 119 VAL A C 1
ATOM 907 O O . VAL A 1 119 ? -11.677 -9.459 13.548 1.00 97.56 119 VAL A O 1
ATOM 910 N N . SER A 1 120 ? -9.930 -8.064 13.700 1.00 95.94 120 SER A N 1
ATOM 911 C CA . SER A 1 120 ? -10.169 -7.659 15.092 1.00 95.94 120 SER A CA 1
ATOM 912 C C . SER A 1 120 ? -11.291 -6.630 15.277 1.00 95.94 120 SER A C 1
ATOM 914 O O . SER A 1 120 ? -11.562 -6.223 16.410 1.00 95.94 120 SER A O 1
ATOM 916 N N . GLN A 1 121 ? -11.962 -6.213 14.194 1.00 96.12 121 GLN A N 1
ATOM 917 C CA . GLN A 1 121 ? -13.045 -5.221 14.220 1.00 96.12 121 GLN A CA 1
ATOM 918 C C . GLN A 1 121 ? -12.616 -3.890 14.865 1.00 96.12 121 GLN A C 1
ATOM 920 O O . GLN A 1 121 ? -13.388 -3.237 15.575 1.00 96.12 121 GLN A O 1
ATOM 925 N N . VAL A 1 122 ? -11.368 -3.477 14.625 1.00 96.75 122 VAL A N 1
ATOM 926 C CA . VAL A 1 122 ? -10.850 -2.175 15.067 1.00 96.75 122 VAL A CA 1
ATOM 927 C C . VAL A 1 122 ? -11.262 -1.066 14.102 1.00 96.75 122 VAL A C 1
ATOM 929 O O . VAL A 1 122 ? -11.603 0.023 14.559 1.00 96.75 122 VAL A O 1
ATOM 932 N N . LEU A 1 123 ? -11.308 -1.340 12.792 1.00 96.62 123 LEU A N 1
ATOM 933 C CA . LEU A 1 123 ? -11.636 -0.338 11.765 1.00 96.62 123 LEU A CA 1
ATOM 934 C C . LEU A 1 123 ? -12.967 0.407 12.006 1.00 96.62 123 LEU A C 1
ATOM 936 O O . LEU A 1 123 ? -12.965 1.634 11.902 1.00 96.62 123 LEU A O 1
ATOM 940 N N . PRO A 1 124 ? -14.077 -0.250 12.407 1.00 96.25 124 PRO A N 1
ATOM 941 C CA . PRO A 1 124 ? -15.340 0.445 12.679 1.00 96.25 124 PRO A CA 1
ATOM 942 C C . PRO A 1 124 ? -15.296 1.418 13.868 1.00 96.25 124 PRO A C 1
ATOM 944 O O . PRO A 1 124 ? -16.242 2.174 14.072 1.00 96.25 124 PRO A O 1
ATOM 947 N N . ARG A 1 125 ? -14.236 1.377 14.686 1.00 95.12 125 ARG A N 1
ATOM 948 C CA . ARG A 1 125 ? -14.049 2.260 15.849 1.00 95.12 125 ARG A CA 1
ATOM 949 C C . ARG A 1 125 ? -13.233 3.509 15.522 1.00 95.12 125 ARG A C 1
ATOM 951 O O . ARG A 1 125 ? -13.092 4.369 16.387 1.00 95.12 125 ARG A O 1
ATOM 958 N N . LEU A 1 126 ? -12.667 3.586 14.319 1.00 96.75 126 LEU A N 1
ATOM 959 C CA . LEU A 1 126 ? -11.913 4.746 13.855 1.00 96.75 126 LEU A CA 1
ATOM 960 C C . LEU A 1 126 ? -12.867 5.844 13.392 1.00 96.75 126 LEU A C 1
ATOM 962 O O . LEU A 1 126 ? -14.027 5.580 13.065 1.00 96.75 126 LEU A O 1
ATOM 966 N N . GLN A 1 127 ? -12.389 7.086 13.323 1.00 97.06 127 GLN A N 1
ATOM 967 C CA . GLN A 1 127 ? -13.200 8.136 12.725 1.00 97.06 127 GLN A CA 1
ATOM 968 C C . GLN A 1 127 ? -13.363 7.895 11.227 1.00 97.06 127 GLN A C 1
ATOM 970 O O . GLN A 1 127 ? -12.452 7.427 10.541 1.00 97.06 127 GLN A O 1
ATOM 975 N N . VAL A 1 128 ? -14.531 8.278 10.710 1.00 97.50 128 VAL A N 1
ATOM 976 C CA . VAL A 1 128 ? -14.886 8.120 9.293 1.00 97.50 128 VAL A CA 1
ATOM 977 C C . VAL A 1 128 ? -13.811 8.680 8.348 1.00 97.50 128 VAL A C 1
ATOM 979 O O . VAL A 1 128 ? -13.449 7.965 7.416 1.00 97.50 128 VAL A O 1
ATOM 982 N N . PRO A 1 129 ? -13.224 9.879 8.567 1.00 98.00 129 PRO A N 1
ATOM 983 C CA . PRO A 1 129 ? -12.158 10.377 7.694 1.00 98.00 129 PRO A CA 1
ATOM 984 C C . PRO A 1 129 ? -10.918 9.470 7.666 1.00 98.00 129 PRO A C 1
ATOM 986 O O . PRO A 1 129 ? -10.357 9.227 6.596 1.00 98.00 129 PRO A O 1
ATOM 989 N N . THR A 1 130 ? -10.515 8.924 8.818 1.00 98.06 130 THR A N 1
ATOM 990 C CA . THR A 1 130 ? -9.386 7.988 8.924 1.00 98.06 130 THR A CA 1
ATOM 991 C C . THR A 1 130 ? -9.686 6.696 8.172 1.00 98.06 130 THR A C 1
ATOM 993 O O . THR A 1 130 ? -8.855 6.225 7.398 1.00 98.06 130 THR A O 1
ATOM 996 N N . LEU A 1 131 ? -10.896 6.156 8.344 1.00 97.94 131 LEU A N 1
ATOM 997 C CA . LEU A 1 131 ? -11.339 4.947 7.655 1.00 97.94 131 LEU A CA 1
ATOM 998 C C . LEU A 1 131 ? -11.334 5.120 6.129 1.00 97.94 131 LEU A C 1
ATOM 1000 O O . LEU A 1 131 ? -10.815 4.257 5.425 1.00 97.94 131 LEU A O 1
ATOM 1004 N N . LEU A 1 132 ? -11.860 6.239 5.621 1.00 98.00 132 LEU A N 1
ATOM 1005 C CA . LEU A 1 132 ? -11.865 6.544 4.185 1.00 98.00 132 LEU A CA 1
ATOM 1006 C C . LEU A 1 132 ? -10.446 6.688 3.627 1.00 98.00 132 LEU A C 1
ATOM 1008 O O . LEU A 1 132 ? -10.157 6.180 2.546 1.00 98.00 132 LEU A O 1
ATOM 1012 N N . THR A 1 133 ? -9.557 7.339 4.380 1.00 98.19 133 THR A N 1
ATOM 1013 C CA . THR A 1 133 ? -8.153 7.519 3.985 1.00 98.19 133 THR A CA 1
ATOM 1014 C C . THR A 1 133 ? -7.424 6.178 3.907 1.00 98.19 133 THR A C 1
ATOM 1016 O O . THR A 1 133 ? -6.702 5.925 2.945 1.00 98.19 133 THR A O 1
ATOM 1019 N N . LEU A 1 134 ? -7.641 5.298 4.891 1.00 98.31 134 LEU A N 1
ATOM 1020 C CA . LEU A 1 134 ? -7.076 3.950 4.886 1.00 98.31 134 LEU A CA 1
ATOM 1021 C C . LEU A 1 134 ? -7.634 3.113 3.736 1.00 98.31 134 LEU A C 1
ATOM 1023 O O . LEU A 1 134 ? -6.847 2.511 3.017 1.00 98.31 134 LEU A O 1
ATOM 1027 N N . SER A 1 135 ? -8.955 3.104 3.528 1.00 98.00 135 SER A N 1
ATOM 1028 C CA . SER A 1 135 ? -9.569 2.363 2.416 1.00 98.00 135 SER A CA 1
ATOM 1029 C C . SER A 1 135 ? -8.943 2.766 1.085 1.00 98.00 135 SER A C 1
ATOM 1031 O O . SER A 1 135 ? -8.394 1.916 0.397 1.00 98.00 135 SER A O 1
ATOM 1033 N N . ALA A 1 136 ? -8.910 4.069 0.786 1.00 98.31 136 ALA A N 1
ATOM 1034 C CA . ALA A 1 136 ? -8.337 4.567 -0.459 1.00 98.31 136 ALA A CA 1
ATOM 1035 C C . ALA A 1 136 ? -6.860 4.170 -0.625 1.00 98.31 136 ALA A C 1
ATOM 1037 O O . ALA A 1 136 ? -6.451 3.778 -1.714 1.00 98.31 136 ALA A O 1
ATOM 1038 N N . LEU A 1 137 ? -6.056 4.252 0.444 1.00 98.50 137 LEU A N 1
ATOM 1039 C CA . LEU A 1 137 ? -4.653 3.834 0.402 1.00 98.50 137 LEU A CA 1
ATOM 1040 C C . LEU A 1 137 ? -4.510 2.351 0.043 1.00 98.50 137 LEU A C 1
ATOM 1042 O O . LEU A 1 137 ? -3.731 2.020 -0.849 1.00 98.50 137 LEU A O 1
ATOM 1046 N N . TYR A 1 138 ? -5.210 1.464 0.749 1.00 98.31 138 TYR A N 1
ATOM 1047 C CA . TYR A 1 138 ? -5.065 0.026 0.523 1.00 98.31 138 TYR A CA 1
ATOM 1048 C C . TYR A 1 138 ? -5.678 -0.416 -0.813 1.00 98.31 138 TYR A C 1
ATOM 1050 O O . TYR A 1 138 ? -5.133 -1.325 -1.435 1.00 98.31 138 TYR A O 1
ATOM 1058 N N . ASP A 1 139 ? -6.714 0.271 -1.301 1.00 98.12 139 ASP A N 1
ATOM 1059 C CA . ASP A 1 139 ? -7.265 0.059 -2.643 1.00 98.12 139 ASP A CA 1
ATOM 1060 C C . ASP A 1 139 ? -6.236 0.422 -3.738 1.00 98.12 139 ASP A C 1
ATOM 1062 O O . ASP A 1 139 ? -6.031 -0.346 -4.679 1.00 98.12 139 ASP A O 1
ATOM 1066 N N . GLU A 1 140 ? -5.515 1.546 -3.608 1.00 98.25 140 GLU A N 1
ATOM 1067 C CA . GLU A 1 140 ? -4.452 1.915 -4.566 1.00 98.25 140 GLU A CA 1
ATOM 1068 C C . GLU A 1 140 ? -3.242 0.964 -4.471 1.00 98.25 140 GLU A C 1
ATOM 1070 O O . GLU A 1 140 ? -2.612 0.648 -5.482 1.00 98.25 140 GLU A O 1
ATOM 1075 N N . GLN A 1 141 ? -2.917 0.454 -3.276 1.00 98.19 141 GLN A N 1
ATOM 1076 C CA . GLN A 1 141 ? -1.885 -0.581 -3.124 1.00 98.19 141 GLN A CA 1
ATOM 1077 C C . GLN A 1 141 ? -2.268 -1.887 -3.832 1.00 98.19 141 GLN A C 1
ATOM 1079 O O . GLN A 1 141 ? -1.403 -2.537 -4.427 1.00 98.19 141 GLN A O 1
ATOM 1084 N N . ASP A 1 142 ? -3.549 -2.258 -3.800 1.00 97.75 142 ASP A N 1
ATOM 1085 C CA . ASP A 1 142 ? -4.070 -3.404 -4.545 1.00 97.75 142 ASP A CA 1
ATOM 1086 C C . ASP A 1 142 ? -4.000 -3.175 -6.056 1.00 97.75 142 ASP A C 1
ATOM 1088 O O . ASP A 1 142 ? -3.487 -4.035 -6.780 1.00 97.75 142 ASP A O 1
ATOM 1092 N N . ALA A 1 143 ? -4.385 -1.986 -6.528 1.00 97.50 143 ALA A N 1
ATOM 1093 C CA . ALA A 1 143 ? -4.241 -1.610 -7.933 1.00 97.50 143 ALA A CA 1
ATOM 1094 C C . ALA A 1 143 ? -2.773 -1.669 -8.405 1.00 97.50 143 ALA A C 1
ATOM 1096 O O . ALA A 1 143 ? -2.485 -2.161 -9.499 1.00 97.50 143 ALA A O 1
ATOM 1097 N N . TYR A 1 144 ? -1.820 -1.240 -7.571 1.00 97.38 144 TYR A N 1
ATOM 1098 C CA . TYR A 1 144 ? -0.388 -1.376 -7.858 1.00 97.38 144 TYR A CA 1
ATOM 1099 C C . TYR A 1 144 ? 0.054 -2.847 -7.941 1.00 97.38 144 TYR A C 1
ATOM 1101 O O . TYR A 1 144 ? 0.814 -3.229 -8.837 1.00 97.38 144 TYR A O 1
ATOM 1109 N N . ALA A 1 145 ? -0.425 -3.705 -7.036 1.00 96.62 145 ALA A N 1
ATOM 1110 C CA . ALA A 1 145 ? -0.119 -5.134 -7.080 1.00 96.62 145 ALA A CA 1
ATOM 1111 C C . ALA A 1 145 ? -0.670 -5.801 -8.355 1.00 96.62 145 ALA A C 1
ATOM 1113 O O . ALA A 1 145 ? 0.004 -6.647 -8.952 1.00 96.62 145 ALA A O 1
ATOM 1114 N N . ASP A 1 146 ? -1.856 -5.397 -8.811 1.00 97.00 146 ASP A N 1
ATOM 1115 C CA . ASP A 1 146 ? -2.442 -5.853 -10.075 1.00 97.00 146 ASP A CA 1
ATOM 1116 C C . ASP A 1 146 ? -1.667 -5.360 -11.300 1.00 97.00 146 ASP A C 1
ATOM 1118 O O . ASP A 1 146 ? -1.445 -6.129 -12.246 1.00 97.00 146 ASP A O 1
ATOM 1122 N N . LEU A 1 147 ? -1.166 -4.124 -11.265 1.00 95.75 147 LEU A N 1
ATOM 1123 C CA . LEU A 1 147 ? -0.274 -3.590 -12.293 1.00 95.75 147 LEU A CA 1
ATOM 1124 C C . LEU A 1 147 ? 0.991 -4.453 -12.426 1.00 95.75 147 LEU A C 1
ATOM 1126 O O . LEU A 1 147 ? 1.355 -4.870 -13.530 1.00 95.75 147 LEU A O 1
ATOM 1130 N N . LEU A 1 148 ? 1.622 -4.813 -11.302 1.00 95.19 148 LEU A N 1
ATOM 1131 C CA . LEU A 1 148 ? 2.784 -5.708 -11.291 1.00 95.19 148 LEU A CA 1
ATOM 1132 C C . LEU A 1 148 ? 2.472 -7.087 -11.893 1.00 95.19 148 LEU A C 1
ATOM 1134 O O . LEU A 1 148 ? 3.269 -7.608 -12.680 1.00 95.19 148 LEU A O 1
ATOM 1138 N N . ARG A 1 149 ? 1.321 -7.683 -11.554 1.00 95.19 149 ARG A N 1
ATOM 1139 C CA . ARG A 1 149 ? 0.883 -8.982 -12.108 1.00 95.19 149 ARG A CA 1
ATOM 1140 C C . ARG A 1 149 ? 0.651 -8.908 -13.617 1.00 95.19 149 ARG A C 1
ATOM 1142 O O . ARG A 1 149 ? 1.058 -9.813 -14.352 1.00 95.19 149 ARG A O 1
ATOM 1149 N N . THR A 1 150 ? 0.043 -7.819 -14.080 1.00 94.94 150 THR A N 1
ATOM 1150 C CA . THR A 1 150 ? -0.214 -7.565 -15.502 1.00 94.94 150 THR A CA 1
ATOM 1151 C C . THR A 1 150 ? 1.098 -7.500 -16.281 1.00 94.94 150 THR A C 1
ATOM 1153 O O . THR A 1 150 ? 1.269 -8.211 -17.273 1.00 94.94 150 THR A O 1
ATOM 1156 N N . TYR A 1 151 ? 2.079 -6.746 -15.781 1.00 92.94 151 TYR A N 1
ATOM 1157 C CA . TYR A 1 151 ? 3.391 -6.648 -16.418 1.00 92.94 151 TYR A CA 1
ATOM 1158 C C . TYR A 1 151 ? 4.209 -7.934 -16.368 1.00 92.94 151 TYR A C 1
ATOM 1160 O O . TYR A 1 151 ? 4.906 -8.250 -17.337 1.00 92.94 151 TYR A O 1
ATOM 1168 N N . ALA A 1 152 ? 4.124 -8.700 -15.279 1.00 91.06 152 ALA A N 1
ATOM 1169 C CA . ALA A 1 152 ? 4.748 -10.017 -15.212 1.00 91.06 152 ALA A CA 1
ATOM 1170 C C . ALA A 1 152 ? 4.199 -10.936 -16.317 1.00 91.06 152 ALA A C 1
ATOM 1172 O O . ALA A 1 152 ? 4.971 -11.566 -17.040 1.00 91.06 152 ALA A O 1
ATOM 1173 N N . THR A 1 153 ? 2.878 -10.932 -16.512 1.00 93.75 153 THR A N 1
ATOM 1174 C CA . THR A 1 153 ? 2.211 -11.710 -17.566 1.00 93.75 153 THR A CA 1
ATOM 1175 C C . THR A 1 153 ? 2.621 -11.240 -18.963 1.00 93.75 153 THR A C 1
ATOM 1177 O O . THR A 1 153 ? 3.015 -12.058 -19.793 1.00 93.75 153 THR A O 1
ATOM 1180 N N . ALA A 1 154 ? 2.609 -9.927 -19.213 1.00 90.94 154 ALA A N 1
ATOM 1181 C CA . ALA A 1 154 ? 3.017 -9.353 -20.496 1.00 90.94 154 ALA A CA 1
ATOM 1182 C C . ALA A 1 154 ? 4.484 -9.665 -20.835 1.00 90.94 154 ALA A C 1
ATOM 1184 O O . ALA A 1 154 ? 4.808 -9.975 -21.981 1.00 90.94 154 ALA A O 1
ATOM 1185 N N . THR A 1 155 ? 5.369 -9.642 -19.834 1.00 88.25 155 THR A N 1
ATOM 1186 C CA . THR A 1 155 ? 6.790 -9.974 -20.014 1.00 88.25 155 THR A CA 1
ATOM 1187 C C . THR A 1 155 ? 6.970 -11.435 -20.428 1.00 88.25 155 THR A C 1
ATOM 1189 O O . THR A 1 155 ? 7.744 -11.707 -21.339 1.00 88.25 155 THR A O 1
ATOM 1192 N N . ILE A 1 156 ? 6.233 -12.371 -19.816 1.00 89.62 156 ILE A N 1
ATOM 1193 C CA . ILE A 1 156 ? 6.286 -13.804 -20.165 1.00 89.62 156 ILE A CA 1
ATOM 1194 C C . ILE A 1 156 ? 5.783 -14.057 -21.594 1.00 89.62 156 ILE A C 1
ATOM 1196 O O . ILE A 1 156 ? 6.291 -14.938 -22.280 1.00 89.62 156 ILE A O 1
ATOM 1200 N N . GLN A 1 157 ? 4.791 -13.289 -22.047 1.00 88.88 157 GLN A N 1
ATOM 1201 C CA . GLN A 1 157 ? 4.202 -13.422 -23.383 1.00 88.88 157 GLN A CA 1
ATOM 1202 C C . GLN A 1 157 ? 4.995 -12.709 -24.488 1.00 88.88 157 GLN A C 1
ATOM 1204 O O . GLN A 1 157 ? 4.656 -12.842 -25.664 1.00 88.88 157 GLN A O 1
ATOM 1209 N N . THR A 1 158 ? 6.009 -11.917 -24.136 1.00 89.06 158 THR A N 1
ATOM 1210 C CA . THR A 1 158 ? 6.785 -11.161 -25.120 1.00 89.06 158 THR A CA 1
ATOM 1211 C C . THR A 1 158 ? 7.816 -12.067 -25.777 1.00 89.06 158 THR A C 1
ATOM 1213 O O . THR A 1 158 ? 8.623 -12.696 -25.097 1.00 89.06 158 THR A O 1
ATOM 1216 N N . ASP A 1 159 ? 7.805 -12.113 -27.110 1.00 84.38 159 ASP A N 1
ATOM 1217 C CA . ASP A 1 159 ? 8.851 -12.786 -27.872 1.00 84.38 159 ASP A CA 1
ATOM 1218 C C . ASP A 1 159 ? 10.162 -12.004 -27.733 1.00 84.38 159 ASP A C 1
ATOM 1220 O O . ASP A 1 159 ? 10.264 -10.857 -28.168 1.00 84.38 159 ASP A O 1
ATOM 1224 N N . PHE A 1 160 ? 11.171 -12.625 -27.126 1.00 79.12 160 PHE A N 1
ATOM 1225 C CA . PHE A 1 160 ? 12.494 -12.025 -26.957 1.00 79.12 160 PHE A CA 1
ATOM 1226 C C . PHE A 1 160 ? 13.223 -11.796 -28.287 1.00 79.12 160 PHE A C 1
ATOM 1228 O O . PHE A 1 160 ? 14.178 -11.023 -28.322 1.00 79.12 160 PHE A O 1
ATOM 1235 N N . ASN A 1 161 ? 12.768 -12.424 -29.376 1.00 82.62 161 ASN A N 1
ATOM 1236 C CA . ASN A 1 161 ? 13.284 -12.155 -30.716 1.00 82.62 161 ASN A CA 1
ATOM 1237 C C . ASN A 1 161 ? 12.830 -10.782 -31.251 1.00 82.62 161 ASN A C 1
ATOM 1239 O O . ASN A 1 161 ? 13.453 -10.251 -32.168 1.00 82.62 161 ASN A O 1
ATOM 1243 N N . ASP A 1 162 ? 11.794 -10.176 -30.657 1.00 90.00 162 ASP A N 1
ATOM 1244 C CA . ASP A 1 162 ? 11.351 -8.806 -30.930 1.00 90.00 162 ASP A CA 1
ATOM 1245 C C . ASP A 1 162 ? 11.915 -7.841 -29.869 1.00 90.00 162 ASP A C 1
ATOM 1247 O O . ASP A 1 162 ? 11.232 -7.374 -28.948 1.00 90.00 162 ASP A O 1
ATOM 1251 N N . GLY A 1 163 ? 13.219 -7.571 -29.985 1.00 89.50 163 GLY A N 1
ATOM 1252 C CA . GLY A 1 163 ? 13.968 -6.746 -29.034 1.00 89.50 163 GLY A CA 1
ATOM 1253 C C . GLY A 1 163 ? 13.413 -5.326 -28.879 1.00 89.50 163 GLY A C 1
ATOM 1254 O O . GLY A 1 163 ? 13.396 -4.791 -27.770 1.00 89.50 163 GLY A O 1
ATOM 1255 N N . GLU A 1 164 ? 12.892 -4.725 -29.954 1.00 91.69 164 GLU A N 1
ATOM 1256 C CA . GLU A 1 164 ? 12.290 -3.389 -29.899 1.00 91.69 164 GLU A CA 1
ATOM 1257 C C . GLU A 1 164 ? 11.017 -3.386 -29.049 1.00 91.69 164 GLU A C 1
ATOM 1259 O O . GLU A 1 164 ? 10.836 -2.524 -28.180 1.00 91.69 164 GLU A O 1
ATOM 1264 N N . ARG A 1 165 ? 10.123 -4.355 -29.282 1.00 92.50 165 ARG A N 1
ATOM 1265 C CA . ARG A 1 165 ? 8.902 -4.499 -28.488 1.00 92.50 165 ARG A CA 1
ATOM 1266 C C . ARG A 1 165 ? 9.226 -4.762 -27.025 1.00 92.50 165 ARG A C 1
ATOM 1268 O O . ARG A 1 165 ? 8.591 -4.162 -26.158 1.00 92.50 165 ARG A O 1
ATOM 1275 N N . TYR A 1 166 ? 10.225 -5.599 -26.751 1.00 93.44 166 TYR A N 1
ATOM 1276 C CA . TYR A 1 166 ? 10.671 -5.881 -25.391 1.00 93.44 166 TYR A CA 1
ATOM 1277 C C . TYR A 1 166 ? 11.175 -4.622 -24.668 1.00 93.44 166 TYR A C 1
ATOM 1279 O O . TYR A 1 166 ? 10.693 -4.305 -23.580 1.00 93.44 166 TYR A O 1
ATOM 1287 N N . LEU A 1 167 ? 12.101 -3.864 -25.268 1.00 94.69 167 LEU A N 1
ATOM 1288 C CA . LEU A 1 167 ? 12.669 -2.660 -24.643 1.00 94.69 167 LEU A CA 1
ATOM 1289 C C . LEU A 1 167 ? 11.600 -1.591 -24.384 1.00 94.69 167 LEU A C 1
ATOM 1291 O O . LEU A 1 167 ? 11.582 -0.973 -23.317 1.00 94.69 167 LEU A O 1
ATOM 1295 N N . ARG A 1 168 ? 10.661 -1.422 -25.320 1.00 93.94 168 ARG A N 1
ATOM 1296 C CA . ARG A 1 168 ? 9.525 -0.505 -25.171 1.00 93.94 168 ARG A CA 1
ATOM 1297 C C . ARG A 1 168 ? 8.575 -0.935 -24.059 1.00 93.94 168 ARG A C 1
ATOM 1299 O O . ARG A 1 168 ? 8.192 -0.100 -23.244 1.00 93.94 168 ARG A O 1
ATOM 1306 N N . LEU A 1 169 ? 8.230 -2.225 -23.993 1.00 94.44 169 LEU A N 1
ATOM 1307 C CA . LEU A 1 169 ? 7.407 -2.773 -22.914 1.00 94.44 169 LEU A CA 1
ATOM 1308 C C . LEU A 1 169 ? 8.052 -2.501 -21.552 1.00 94.44 169 LEU A C 1
ATOM 1310 O 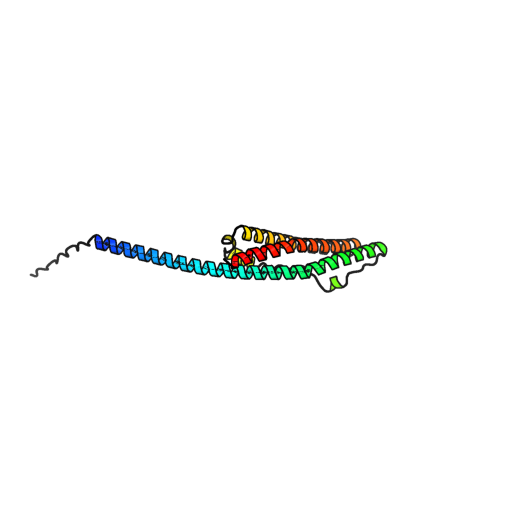O . LEU A 1 169 ? 7.373 -2.036 -20.642 1.00 94.44 169 LEU A O 1
ATOM 1314 N N . ARG A 1 170 ? 9.362 -2.743 -21.420 1.00 94.69 170 ARG A N 1
ATOM 1315 C CA . ARG A 1 170 ? 10.098 -2.477 -20.178 1.00 94.69 170 ARG A CA 1
ATOM 1316 C C . ARG A 1 170 ? 10.112 -0.992 -19.833 1.00 94.69 170 ARG A C 1
ATOM 1318 O O . ARG A 1 170 ? 9.845 -0.649 -18.689 1.00 94.69 170 ARG A O 1
ATOM 1325 N N . SER A 1 171 ? 10.376 -0.112 -20.798 1.00 95.56 171 SER A N 1
ATOM 1326 C CA . SER A 1 171 ? 10.347 1.337 -20.562 1.00 95.56 171 SER A CA 1
ATOM 1327 C C . SER A 1 171 ? 8.979 1.804 -20.051 1.00 95.56 171 SER A C 1
ATOM 1329 O O . SER A 1 171 ? 8.917 2.480 -19.024 1.00 95.56 171 SER A O 1
ATOM 1331 N N . ASN A 1 172 ? 7.893 1.365 -20.697 1.00 95.62 172 ASN A N 1
ATOM 1332 C CA . ASN A 1 172 ? 6.526 1.687 -20.281 1.00 95.62 172 ASN A CA 1
ATOM 1333 C C . ASN A 1 172 ? 6.203 1.120 -18.894 1.00 95.62 172 ASN A C 1
ATOM 1335 O O . ASN A 1 172 ? 5.678 1.842 -18.053 1.00 95.62 172 ASN A O 1
ATOM 1339 N N . GLN A 1 173 ? 6.597 -0.129 -18.625 1.00 95.31 173 GLN A N 1
ATOM 1340 C CA . GLN A 1 173 ? 6.438 -0.753 -17.313 1.00 95.31 173 GLN A CA 1
ATOM 1341 C C . GLN A 1 173 ? 7.044 0.099 -16.202 1.00 95.31 173 GLN A C 1
ATOM 1343 O O . GLN A 1 173 ? 6.387 0.384 -15.206 1.00 95.31 173 GLN A O 1
ATOM 1348 N N . TYR A 1 174 ? 8.305 0.495 -16.357 1.00 96.12 174 TYR A N 1
ATOM 1349 C CA . TYR A 1 174 ? 8.992 1.290 -15.347 1.00 96.12 174 TYR A CA 1
ATOM 1350 C C . TYR A 1 174 ? 8.374 2.684 -15.188 1.00 96.12 174 TYR A C 1
ATOM 1352 O O . TYR A 1 174 ? 8.242 3.161 -14.064 1.00 96.12 174 TYR A O 1
ATOM 1360 N N . ALA A 1 175 ? 7.944 3.310 -16.286 1.00 96.69 175 ALA A N 1
ATOM 1361 C CA . ALA A 1 175 ? 7.280 4.609 -16.242 1.00 96.69 175 ALA A CA 1
ATOM 1362 C C . ALA A 1 175 ? 5.933 4.554 -15.499 1.00 96.69 175 ALA A C 1
ATOM 1364 O O . ALA A 1 175 ? 5.676 5.396 -14.640 1.00 96.69 175 ALA A O 1
ATOM 1365 N N . GLU A 1 176 ? 5.099 3.551 -15.779 1.00 96.75 176 GLU A N 1
ATOM 1366 C CA . GLU A 1 176 ? 3.800 3.392 -15.116 1.00 96.75 176 GLU A CA 1
ATOM 1367 C C . GLU A 1 176 ? 3.939 3.019 -13.637 1.00 96.75 176 GLU A C 1
ATOM 1369 O O . GLU A 1 176 ? 3.191 3.534 -12.805 1.00 96.75 176 GLU A O 1
ATOM 1374 N N . LEU A 1 177 ? 4.921 2.178 -13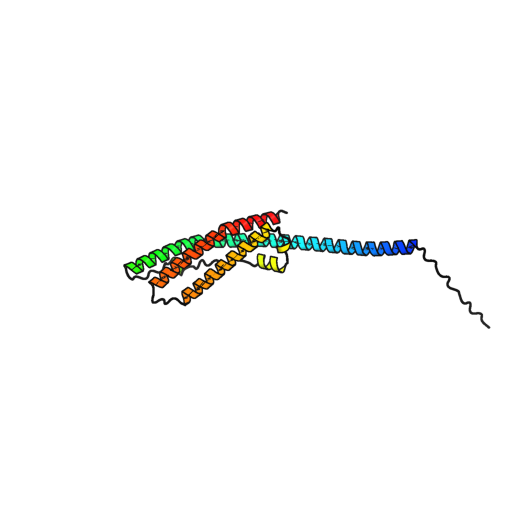.285 1.00 96.12 177 LEU A N 1
ATOM 1375 C CA . LEU A 1 177 ? 5.231 1.892 -11.882 1.00 96.12 177 LEU A CA 1
ATOM 1376 C C . LEU A 1 177 ? 5.660 3.164 -11.147 1.00 96.12 177 LEU A C 1
ATOM 1378 O O . LEU A 1 177 ? 5.111 3.454 -10.089 1.00 96.12 177 LEU A O 1
ATOM 1382 N N . ALA A 1 178 ? 6.555 3.966 -11.732 1.00 96.88 178 ALA A N 1
ATOM 1383 C CA . ALA A 1 178 ? 6.966 5.240 -11.146 1.00 96.88 178 ALA A CA 1
ATOM 1384 C C . ALA A 1 178 ? 5.781 6.208 -10.969 1.00 96.88 178 ALA A C 1
ATOM 1386 O O . ALA A 1 178 ? 5.703 6.944 -9.987 1.00 96.88 178 ALA A O 1
ATOM 1387 N N . GLU A 1 179 ? 4.838 6.242 -11.912 1.00 97.75 179 GLU A N 1
ATOM 1388 C CA . GLU A 1 179 ? 3.634 7.064 -11.782 1.00 97.75 179 GLU A CA 1
ATOM 1389 C C . GLU A 1 179 ? 2.724 6.583 -10.644 1.00 97.75 179 GLU A C 1
ATOM 1391 O O . GLU A 1 179 ? 2.287 7.392 -9.823 1.00 97.75 179 GLU A O 1
ATOM 1396 N N . ALA A 1 180 ? 2.479 5.275 -10.548 1.00 97.69 180 ALA A N 1
ATOM 1397 C CA . ALA A 1 180 ? 1.687 4.696 -9.467 1.00 97.69 180 ALA A CA 1
ATOM 1398 C C . ALA A 1 180 ? 2.331 4.935 -8.088 1.00 97.69 180 ALA A C 1
ATOM 1400 O O . ALA A 1 180 ? 1.655 5.322 -7.135 1.00 97.69 180 ALA A O 1
ATOM 1401 N N . GLU A 1 181 ? 3.653 4.806 -7.994 1.00 97.69 181 GLU A N 1
ATOM 1402 C CA . GLU A 1 181 ? 4.426 5.087 -6.779 1.00 97.69 181 GLU A CA 1
ATOM 1403 C C . GLU A 1 181 ? 4.311 6.565 -6.359 1.00 97.69 181 GLU A C 1
ATOM 1405 O O . GLU A 1 181 ? 4.083 6.863 -5.182 1.00 97.69 181 GLU A O 1
ATOM 1410 N N . ARG A 1 182 ? 4.346 7.506 -7.317 1.00 97.88 182 ARG A N 1
ATOM 1411 C CA . ARG A 1 182 ? 4.096 8.937 -7.050 1.00 97.88 182 ARG A CA 1
ATOM 1412 C C . ARG A 1 182 ? 2.677 9.221 -6.565 1.00 97.88 182 ARG A C 1
ATOM 1414 O O . ARG A 1 182 ? 2.510 10.114 -5.735 1.00 97.88 182 ARG A O 1
ATOM 1421 N N . ARG A 1 183 ? 1.660 8.501 -7.058 1.00 97.88 183 ARG A N 1
ATOM 1422 C CA . ARG A 1 183 ? 0.275 8.632 -6.563 1.00 97.88 183 ARG A CA 1
ATOM 1423 C C . ARG A 1 183 ? 0.131 8.116 -5.132 1.00 97.88 183 ARG A C 1
ATOM 1425 O O . ARG A 1 183 ? -0.559 8.742 -4.332 1.00 97.88 183 ARG A O 1
ATOM 1432 N N . LEU A 1 184 ? 0.838 7.040 -4.785 1.00 98.19 184 LEU A N 1
ATOM 1433 C CA . LEU A 1 184 ? 0.819 6.454 -3.443 1.00 98.19 184 LEU A CA 1
ATOM 1434 C C . LEU A 1 184 ? 1.505 7.328 -2.382 1.00 98.19 184 LEU A C 1
ATOM 1436 O O . LEU A 1 184 ? 1.031 7.383 -1.249 1.00 98.19 184 LEU A O 1
ATOM 1440 N N . GLN A 1 185 ? 2.584 8.046 -2.712 1.00 97.50 185 GLN A N 1
ATOM 1441 C CA . GLN A 1 185 ? 3.311 8.897 -1.752 1.00 97.50 185 GLN A CA 1
ATOM 1442 C C . GLN A 1 185 ? 2.435 9.888 -0.952 1.00 97.50 185 GLN A C 1
ATOM 1444 O O . GLN A 1 185 ? 2.561 9.943 0.277 1.00 97.50 185 GLN A O 1
ATOM 1449 N N . PRO A 1 186 ? 1.578 10.730 -1.568 1.00 98.12 186 PRO A N 1
ATOM 1450 C CA . PRO A 1 186 ? 0.690 11.611 -0.810 1.00 98.12 186 PRO A CA 1
ATOM 1451 C C . PRO A 1 186 ? -0.360 10.836 0.000 1.00 98.12 186 PRO A C 1
ATOM 1453 O O . PRO A 1 186 ? -0.692 11.266 1.102 1.00 98.12 186 PRO A O 1
ATOM 1456 N N . MET A 1 187 ? -0.832 9.683 -0.484 1.00 98.56 187 MET A N 1
ATOM 1457 C CA . MET A 1 187 ? -1.811 8.849 0.228 1.00 98.56 187 MET A CA 1
ATOM 1458 C C . MET A 1 187 ? -1.210 8.216 1.486 1.00 98.56 187 MET A C 1
ATOM 1460 O O . MET A 1 187 ? -1.830 8.240 2.545 1.00 98.56 187 MET A O 1
ATOM 1464 N N . LEU A 1 188 ? 0.027 7.719 1.401 1.00 98.38 188 LEU A N 1
ATOM 1465 C CA . LEU A 1 188 ? 0.778 7.177 2.536 1.00 98.38 188 LEU A CA 1
ATOM 1466 C C . LEU A 1 188 ? 1.011 8.238 3.616 1.00 98.38 188 LEU A C 1
ATOM 1468 O O . LEU A 1 188 ? 0.834 7.962 4.802 1.00 98.38 188 LEU A O 1
ATOM 1472 N N . ARG A 1 189 ? 1.353 9.470 3.214 1.00 98.06 189 ARG A N 1
ATOM 1473 C CA . ARG A 1 189 ? 1.488 10.601 4.144 1.00 98.06 189 ARG A CA 1
ATOM 1474 C C . ARG A 1 189 ? 0.163 10.929 4.828 1.00 98.06 189 ARG A C 1
ATOM 1476 O O . ARG A 1 189 ? 0.113 10.930 6.055 1.00 98.06 189 ARG A O 1
ATOM 1483 N N . ALA A 1 190 ? -0.908 11.105 4.052 1.00 98.19 190 ALA A N 1
ATOM 1484 C CA . ALA A 1 190 ? -2.238 11.392 4.584 1.00 98.19 190 ALA A CA 1
ATOM 1485 C C . ALA A 1 190 ? -2.730 10.294 5.543 1.00 98.19 190 ALA A C 1
ATOM 1487 O O . ALA A 1 190 ? -3.237 10.593 6.622 1.00 98.19 190 ALA A O 1
ATOM 1488 N N . ALA A 1 191 ? -2.526 9.020 5.196 1.00 98.25 191 ALA A N 1
ATOM 1489 C CA . ALA A 1 191 ? -2.885 7.895 6.051 1.00 98.25 191 ALA A CA 1
ATOM 1490 C C . ALA A 1 191 ? -2.048 7.863 7.336 1.00 98.25 191 ALA A C 1
ATOM 1492 O O . ALA A 1 191 ? -2.602 7.699 8.421 1.00 98.25 191 ALA A O 1
ATOM 1493 N N . SER A 1 192 ? -0.730 8.070 7.247 1.00 97.88 192 SER A N 1
ATOM 1494 C CA . SER A 1 192 ? 0.140 8.121 8.428 1.00 97.88 192 SER A CA 1
ATOM 1495 C C . SER A 1 192 ? -0.278 9.240 9.384 1.00 97.88 192 SER A C 1
ATOM 1497 O O . SER A 1 192 ? -0.298 9.028 10.597 1.00 97.88 192 SER A O 1
ATOM 1499 N N . GLU A 1 193 ? -0.604 10.421 8.860 1.00 97.50 193 GLU A N 1
ATOM 1500 C CA . GLU A 1 193 ? -1.080 11.563 9.646 1.00 97.50 193 GLU A CA 1
ATOM 1501 C C . GLU A 1 193 ? -2.436 11.265 10.296 1.00 97.50 193 GLU A C 1
ATOM 1503 O O . GLU A 1 193 ? -2.581 11.437 11.508 1.00 97.50 193 GLU A O 1
ATOM 1508 N N . ALA A 1 194 ? -3.396 10.744 9.524 1.00 97.75 194 ALA A N 1
ATOM 1509 C CA . ALA A 1 194 ? -4.728 10.401 10.015 1.00 97.75 194 ALA A CA 1
ATOM 1510 C C . ALA A 1 194 ? -4.678 9.347 11.133 1.00 97.75 194 ALA A C 1
ATOM 1512 O O . ALA A 1 194 ? -5.263 9.546 12.196 1.00 97.75 194 ALA A O 1
ATOM 1513 N N . VAL A 1 195 ? -3.922 8.260 10.945 1.00 97.69 195 VAL A N 1
ATOM 1514 C CA . VAL A 1 195 ? -3.777 7.203 11.960 1.00 97.69 195 VAL A CA 1
ATOM 1515 C C . VAL A 1 195 ? -3.031 7.721 13.191 1.00 97.69 195 VAL A C 1
ATOM 1517 O O . VAL A 1 195 ? -3.434 7.428 14.315 1.00 97.69 195 VAL A O 1
ATOM 1520 N N . SER A 1 196 ? -1.983 8.532 13.018 1.00 96.69 196 SER A N 1
ATOM 1521 C CA . SER A 1 196 ? -1.249 9.110 14.156 1.00 96.69 196 SER A CA 1
ATOM 1522 C C . SER A 1 196 ? -2.127 10.046 14.994 1.00 96.69 196 SER A C 1
ATOM 1524 O O . SER A 1 196 ? -1.996 10.072 16.217 1.00 96.69 196 SER A O 1
ATOM 1526 N N . ALA A 1 197 ? -3.049 10.778 14.361 1.00 96.50 197 ALA A N 1
ATOM 1527 C CA . ALA A 1 197 ? -4.020 11.612 15.062 1.00 96.50 197 ALA A CA 1
ATOM 1528 C C . ALA A 1 197 ? -5.023 10.788 15.890 1.00 96.50 197 ALA A C 1
ATOM 1530 O O . ALA A 1 197 ? -5.451 11.253 16.944 1.00 96.50 197 ALA A O 1
ATOM 1531 N N . GLU A 1 198 ? -5.370 9.568 15.461 1.00 95.25 198 GLU A N 1
ATOM 1532 C CA . GLU A 1 198 ? -6.197 8.650 16.260 1.00 95.25 198 GLU A CA 1
ATOM 1533 C C . GLU A 1 198 ? -5.450 8.072 17.464 1.00 95.25 198 GLU A C 1
ATOM 1535 O O . GLU A 1 198 ? -6.054 7.887 18.513 1.00 95.25 198 GLU A O 1
ATOM 1540 N N . VAL A 1 199 ? -4.142 7.802 17.346 1.00 92.25 199 VAL A N 1
ATOM 1541 C CA . VAL A 1 199 ? -3.333 7.271 18.465 1.00 92.25 199 VAL A CA 1
ATOM 1542 C C . VAL A 1 199 ? -3.304 8.239 19.652 1.00 92.25 199 VAL A C 1
ATOM 1544 O O . VAL A 1 199 ? -3.232 7.805 20.799 1.00 92.25 199 VAL A O 1
ATOM 1547 N N . GLY A 1 200 ? -3.337 9.547 19.384 1.00 82.50 200 GLY A N 1
ATOM 1548 C CA . GLY A 1 200 ? -3.282 10.591 20.409 1.00 82.50 200 GLY A CA 1
ATOM 1549 C C . GLY A 1 200 ? -4.609 10.898 21.114 1.00 82.50 200 GLY A C 1
ATOM 1550 O O . GLY A 1 200 ? -4.622 11.791 21.961 1.00 82.50 200 GLY A O 1
ATOM 1551 N N . ARG A 1 201 ? -5.707 10.221 20.755 1.00 74.31 201 ARG A N 1
ATOM 1552 C CA . ARG A 1 201 ? -7.049 10.419 21.329 1.00 74.31 201 ARG A CA 1
ATOM 1553 C C . ARG A 1 201 ? -7.388 9.358 22.373 1.00 74.31 201 ARG A C 1
ATOM 1555 O O . ARG A 1 201 ? -8.054 9.740 23.360 1.00 74.31 201 ARG A O 1
#

Radius of gyration: 33.92 Å; chains: 1; bounding box: 75×56×109 Å

Sequence (201 aa):
MSSEGAAAVAPRRLGLGRVAFDMLMVIGSVLLALALDDWRDNREKRALTQNVLIALVQEIKANATAIDEALAYQDAMAIAFRDSSQTFQKTGEFIFPDAARQRSAAVRFSRAAYDSALVSQVLPRLQVPTLLTLSALYDEQDAYADLLRTYATATIQTDFNDGERYLRLRSNQYAELAEAERRLQPMLRAASEAVSAEVGR

pLDDT: mean 91.79, std 10.97, range [47.44, 98.62]

Organism: NCBI:txid490188

Foldseek 3Di:
DDDDDDDDPPPDPPPPVVVVVVVVVVVVVVVVVVVVVVVVVVVVLVVLLLVLLVVQLVLLVVLLVLLVVLLVVLVVQLVVLVVQLVCCVVPVDRDDDPSVVPDDSLRDGDCPSVVSCVVSVSLVVADPVLSVLVVVLVVLVVVSVVLVVVLVVVQVVDDVVPSSVNSNSRSVSSVVNSVSSVVNNVSSVSNSVRSVVVSVD

=== Feature glossary ===
Reading guide. The protein is described through the following features:

Foldseek 3Di. A 3Di character summarizes, for each residue, the relative orientation of the Cα frame of its nearest spatial neighbor. Because it encodes fold topology rather than chemistry, 3Di alignments detect remote structural similarity that sequence alignment misses.

Contact-map, Ramachandran, and PAE plots. Plot images: a contact map (which residues are close in 3D, as an N×N binary image), a Ramachandran scatter (backbone torsion angles, revealing secondary-structure composition at a glance), and — for AlphaFold structures — a PAE heatmap (pairwise prediction confidence).

Radius of gyration, Cα contacts, bounding box. Radius of gyration (Rg) is the root-mean-square distance of Cα atoms from their centroid — a single number for overall size and compactness. A globular domain of N residues has Rg ≈ 2.2·N^0.38 Å; an extended or disordered chain has a much larger Rg. The Cα contact count is the number of residue pairs whose Cα atoms are within 8 Å and are more than four positions apart in sequence — a standard proxy for tertiary packing density. The bounding box is the smallest axis-aligned box enclosing all Cα atoms.

Secondary structure (8-state, DSSP). Eight-state secondary structure (DSSP): H is the canonical α-helix, G the tighter 3₁₀-helix, I the wider π-helix; E/B are β-structure, T and S are turns and bends, and '-' is everything else. DSSP derives these from the pattern of main-chain N–H···O=C hydrogen bonds, not from the sequence.

B-factor. B-factor (Debye–Waller factor) reflects atomic displacement in the crystal lattice. It is an experimental observable (units Å²), not a prediction; low values mean the atom is pinned down, high values mean it moves or is heterogeneous across the crystal.

pLDDT. pLDDT is the predicted lDDT-Cα score: AlphaFold's confidence that the local environment of each residue (all inter-atomic distances within 15 Å) is correctly placed. It is a per-residue number between 0 and 100, with higher meaning more reliable.

Nearest PDB structures. Nearest PDB neighbors are the top structural matches found by Foldseek when searching this structure against the entire Protein Data Bank. Each hit reports a TM-score (0 to 1; >0.5 almost always implies the same fold) and an E-value. These are *structural* homologs — they may share no detectable sequence similarity.

Solvent-accessible surface area. Accessible surface area quantifies burial. A residue with SASA near zero is packed into the hydrophobic core; one with SASA >100 Å² sits on the surface. Computed here via the Shrake–Rupley numerical algorithm with a 1.4 Å probe.

Rendered structure images. Structure images are PyMOL renders from six orthogonal camera directions. Cartoon representation draws helices as coils and strands as arrows; sticks shows the backbone as bonds; surface shows the solvent-excluded envelope. Rainbow coloring maps sequence position to hue (blue→red, N→C); chain coloring assigns a distinct color per polypeptide.

Backbone torsions (φ/ψ). φ (phi) and ψ (psi) are the two rotatable backbone dihedrals per residue: φ is the C(i-1)–N–Cα–C torsion, ψ is the N–Cα–C–N(i+1) torsion, both in degrees on (−180°, 180°]. α-helical residues cluster near (−60°, −45°); β-strand residues near (−120°, +130°). A Ramachandran plot is simply a scatter of (φ, ψ) for every residue.

Predicted aligned error. Predicted Aligned Error (PAE) is an AlphaFold confidence matrix: entry (i, j) is the expected error in the position of residue j, in ångströms, when the prediction is superimposed on the true structure at residue i. Low PAE within a block of residues means that block is internally rigid and well-predicted; high PAE between two blocks means their relative placement is uncertain even if each block individually is confident.

mmCIF coordinates. Structure coordinates are given as an mmCIF _atom_site loop: one row per atom with element, residue name, chain id, sequence number, and x/y/z position in Å. Only the four main-chain atoms per residue are included here; side chains are omitted to keep the record compact.

InterPro / GO / CATH / organism. Database cross-references. InterPro integrates a dozen domain/family signature databases into unified entries with residue-range hits. GO terms attach function/process/location labels with evidence codes. CATH codes position the fold in a four-level structural taxonomy. Organism is the NCBI-taxonomy species name.

Secondary structure (3-state, P-SEA). SS3 is a coarse helix/strand/coil call (letters a/b/c) made by the P-SEA algorithm from inter-Cα distances and dihedrals. It is less detailed than DSSP but needs only Cα positions.

Sequence. Sequence gives the chain of amino acids in standard one-letter code (A=alanine, C=cysteine, …, Y=tyrosine), read N→C. It is the only feature that is directly encoded by the gene; all structural features are derived from the folded form of this sequence.